Protein AF-A0A8J9X7E1-F1 (afdb_monomer_lite)

InterPro domains:
  IPR011989 Armadillo-like helical [G3DSA:1.25.10.10] (205-325)

Radius of gyration: 33.78 Å; chains: 1; bounding box: 96×110×97 Å

Foldseek 3Di:
DDDDDDDDPDDPPVPPPPDDDDDDDDPPPPDPPPDPPPPVPVPPQVLVVLLVVLLVQLVVLLVVLLPDPLQDPDPVDDSLVVNLVSCVSLLCLQWAVLLVSLQVRFPPDDPLASVVSSVVSNCSSPVVPLLVSLLCQLQPPPHLSSVLSSLVSLVSSLVSCDDWQTLLDPPCQDQDGHSRHNHDDPDDDDRDDPVSNVVSVVSSLVVLLSSLLSSLSSLLSLLDPPRLPDDPVSQQSSLSSLLSSLSSQLSLVVSLVVCVVVDDPVRNCSSPVSSVSSLVSLVCCQPPDDGDPSSNVSSVVSVVSVCVNPDDDPPPDPVVVVPDD

Organism: Phaeodactylum tricornutum (NCBI:txid2850)

pLDDT: mean 77.64, std 18.89, range [32.34, 98.12]

Structure (mmCIF, N/CA/C/O backbone):
data_AF-A0A8J9X7E1-F1
#
_entry.id   AF-A0A8J9X7E1-F1
#
loop_
_atom_site.group_PDB
_atom_site.id
_atom_site.type_symbol
_atom_site.label_atom_id
_atom_site.label_alt_id
_atom_site.label_comp_id
_atom_site.label_asym_id
_atom_site.label_entity_id
_atom_site.label_seq_id
_atom_site.pdbx_PDB_ins_code
_atom_site.Cartn_x
_atom_site.Cartn_y
_atom_site.Cartn_z
_atom_site.occupancy
_atom_site.B_iso_or_equiv
_atom_site.auth_seq_id
_atom_site.auth_comp_id
_atom_site.auth_asym_id
_atom_site.auth_atom_id
_atom_site.pdbx_PDB_model_num
ATOM 1 N N . MET A 1 1 ? 75.203 -65.023 -70.772 1.00 35.41 1 MET A N 1
ATOM 2 C CA . MET A 1 1 ? 75.410 -63.569 -70.594 1.00 35.41 1 MET A CA 1
ATOM 3 C C . MET A 1 1 ? 74.329 -63.130 -69.625 1.00 35.41 1 MET A C 1
ATOM 5 O O . MET A 1 1 ? 73.175 -63.378 -69.919 1.00 35.41 1 MET A O 1
ATOM 9 N N . SER A 1 2 ? 74.614 -62.865 -68.355 1.00 32.34 2 SER A N 1
ATOM 10 C CA . SER A 1 2 ? 75.413 -61.779 -67.762 1.00 32.34 2 SER A CA 1
ATOM 11 C C . SER A 1 2 ? 74.449 -60.913 -66.950 1.00 32.34 2 SER A C 1
ATOM 13 O O . SER A 1 2 ? 73.383 -60.548 -67.431 1.00 32.34 2 SER A O 1
ATOM 15 N N . PHE A 1 3 ? 74.857 -60.654 -65.714 1.00 36.47 3 PHE A N 1
ATOM 16 C CA . PHE A 1 3 ? 74.306 -59.716 -64.745 1.00 36.47 3 PHE A CA 1
ATOM 17 C C . PHE A 1 3 ? 73.820 -58.390 -65.355 1.00 36.47 3 PHE A C 1
ATOM 19 O O . PHE A 1 3 ? 74.436 -57.893 -66.294 1.00 36.47 3 PHE A O 1
ATOM 26 N N . SER A 1 4 ? 72.816 -57.767 -64.730 1.00 36.91 4 SER A N 1
ATOM 27 C CA . SER A 1 4 ? 73.091 -56.551 -63.954 1.00 36.91 4 SER A CA 1
ATOM 28 C C . SER A 1 4 ? 71.959 -56.169 -63.006 1.00 36.91 4 SER A C 1
ATOM 30 O O . SER A 1 4 ? 70.773 -56.273 -63.298 1.00 36.91 4 SER A O 1
ATOM 32 N N . ARG A 1 5 ? 72.424 -55.762 -61.832 1.00 37.19 5 ARG A N 1
ATOM 33 C CA . ARG A 1 5 ? 71.759 -55.296 -60.624 1.00 37.19 5 ARG A CA 1
ATOM 34 C C . ARG A 1 5 ? 72.014 -53.790 -60.585 1.00 37.19 5 ARG A C 1
ATOM 36 O O . ARG A 1 5 ? 73.163 -53.408 -60.792 1.00 37.19 5 ARG A O 1
ATOM 43 N N . GLY A 1 6 ? 71.012 -52.974 -60.273 1.00 33.97 6 GLY A N 1
ATOM 44 C CA . GLY A 1 6 ? 71.251 -51.582 -59.884 1.00 33.97 6 GLY A CA 1
ATOM 45 C C . GLY A 1 6 ? 70.119 -50.617 -60.212 1.00 33.97 6 GLY A C 1
ATOM 46 O O . GLY A 1 6 ? 69.892 -50.332 -61.377 1.00 33.97 6 GLY A O 1
ATOM 47 N N . GLU A 1 7 ? 69.518 -50.089 -59.142 1.00 41.06 7 GLU A N 1
ATOM 48 C CA . GLU A 1 7 ? 68.973 -48.725 -59.031 1.00 41.06 7 GLU A CA 1
ATOM 49 C C . GLU A 1 7 ? 67.584 -48.431 -59.623 1.00 41.06 7 GLU A C 1
ATOM 51 O O . GLU A 1 7 ? 67.435 -48.093 -60.789 1.00 41.06 7 GLU A O 1
ATOM 56 N N . ALA A 1 8 ? 66.567 -48.498 -58.754 1.00 40.41 8 ALA A N 1
ATOM 57 C CA . ALA A 1 8 ? 65.714 -47.353 -58.389 1.00 40.41 8 ALA A CA 1
ATOM 58 C C . ALA A 1 8 ? 64.673 -47.813 -57.345 1.00 40.41 8 ALA A C 1
ATOM 60 O O . ALA A 1 8 ? 63.536 -48.154 -57.659 1.00 40.41 8 ALA A O 1
ATOM 61 N N . LEU A 1 9 ? 65.104 -47.891 -56.083 1.00 49.81 9 LEU A N 1
ATOM 62 C CA . LEU A 1 9 ? 64.225 -48.004 -54.918 1.00 49.81 9 LEU A CA 1
ATOM 63 C C . LEU A 1 9 ? 63.719 -46.599 -54.572 1.00 49.81 9 LEU A C 1
ATOM 65 O O . LEU A 1 9 ? 64.316 -45.965 -53.713 1.00 49.81 9 LEU A O 1
ATOM 69 N N . ASP A 1 10 ? 62.680 -46.107 -55.250 1.00 47.97 10 ASP A N 1
ATOM 70 C CA . ASP A 1 10 ? 61.956 -44.916 -54.761 1.00 47.97 10 ASP A CA 1
ATOM 71 C C . ASP A 1 10 ? 60.492 -44.775 -55.230 1.00 47.97 10 ASP A C 1
ATOM 73 O O . ASP A 1 10 ? 59.851 -43.776 -54.935 1.00 47.97 10 ASP A O 1
ATOM 77 N N . ASP A 1 11 ? 59.906 -45.793 -55.874 1.00 49.47 11 ASP A N 1
ATOM 78 C CA . ASP A 1 11 ? 58.537 -45.706 -56.431 1.00 49.47 11 ASP A CA 1
ATOM 79 C C . ASP A 1 11 ? 57.549 -46.746 -55.859 1.00 49.47 11 ASP A C 1
ATOM 81 O O . ASP A 1 11 ? 56.540 -47.094 -56.467 1.00 49.47 11 ASP A O 1
ATOM 85 N N . SER A 1 12 ? 57.805 -47.295 -54.666 1.00 46.62 12 SER A N 1
ATOM 86 C CA . SER A 1 12 ? 56.924 -48.318 -54.054 1.00 46.62 12 SER A CA 1
ATOM 87 C C . SER A 1 12 ? 56.625 -48.101 -52.571 1.00 46.62 12 SER A C 1
ATOM 89 O O . SER A 1 12 ? 56.445 -49.055 -51.820 1.00 46.62 12 SER A O 1
ATOM 91 N N . LEU A 1 13 ? 56.515 -46.837 -52.155 1.00 44.62 13 LEU A N 1
ATOM 92 C CA . LEU A 1 13 ? 55.960 -46.454 -50.847 1.00 44.62 13 LEU A CA 1
ATOM 93 C C . LEU A 1 13 ? 54.685 -45.597 -50.953 1.00 44.62 13 LEU A C 1
ATOM 95 O O . LEU A 1 13 ? 54.077 -45.279 -49.939 1.00 44.62 13 LEU A O 1
ATOM 99 N N . ALA A 1 14 ? 54.228 -45.292 -52.174 1.00 50.75 14 ALA A N 1
ATOM 100 C CA . ALA A 1 14 ? 52.998 -44.535 -52.432 1.00 50.75 14 ALA A CA 1
ATOM 101 C C . ALA A 1 14 ? 51.783 -45.406 -52.830 1.00 50.75 14 ALA A C 1
ATOM 103 O O . ALA A 1 14 ? 50.703 -44.872 -53.057 1.00 50.75 14 ALA A O 1
ATOM 104 N N . ALA A 1 15 ? 51.924 -46.737 -52.905 1.00 51.00 15 ALA A N 1
ATOM 105 C CA . ALA A 1 15 ? 50.882 -47.636 -53.431 1.00 51.00 15 ALA A CA 1
ATOM 106 C C . ALA A 1 15 ? 50.360 -48.694 -52.432 1.00 51.00 15 ALA A C 1
ATOM 108 O O . ALA A 1 15 ? 49.673 -49.626 -52.836 1.00 51.00 15 ALA A O 1
ATOM 109 N N . LEU A 1 16 ? 50.654 -48.559 -51.132 1.00 44.69 16 LEU A N 1
ATOM 110 C CA . LEU A 1 16 ? 50.185 -49.474 -50.069 1.00 44.69 16 LEU A CA 1
ATOM 111 C C . LEU A 1 16 ? 49.273 -48.795 -49.028 1.00 44.69 16 LEU A C 1
ATOM 113 O O . LEU A 1 16 ? 49.126 -49.286 -47.916 1.00 44.69 16 LEU A O 1
ATOM 117 N N . GLN A 1 17 ? 48.642 -47.670 -49.380 1.00 50.25 17 GLN A N 1
ATOM 118 C CA . GLN A 1 17 ? 47.737 -46.920 -48.493 1.00 50.25 17 GLN A CA 1
ATOM 119 C C . GLN A 1 17 ? 46.281 -46.847 -48.989 1.00 50.25 17 GLN A C 1
ATOM 121 O O . GLN A 1 17 ? 45.542 -45.959 -48.577 1.00 50.25 17 GLN A O 1
ATOM 126 N N . GLN A 1 18 ? 45.845 -47.750 -49.878 1.00 53.75 18 GLN A N 1
ATOM 127 C CA . GLN A 1 18 ? 44.496 -47.660 -50.467 1.00 53.75 18 GLN A CA 1
ATOM 128 C C . GLN A 1 18 ? 43.670 -48.950 -50.544 1.00 53.75 18 GLN A C 1
ATOM 130 O O . GLN A 1 18 ? 42.619 -48.934 -51.178 1.00 53.75 18 GLN A O 1
ATOM 135 N N . GLN A 1 19 ? 44.054 -50.046 -49.892 1.00 47.81 19 GLN A N 1
ATOM 136 C CA . GLN A 1 19 ? 43.207 -51.247 -49.862 1.00 47.81 19 GLN A CA 1
ATOM 137 C C . GLN A 1 19 ? 43.328 -51.994 -48.539 1.00 47.81 19 GLN A C 1
ATOM 139 O O . GLN A 1 19 ? 44.029 -52.991 -48.451 1.00 47.81 19 GLN A O 1
ATOM 144 N N . ASP A 1 20 ? 42.648 -51.481 -47.524 1.00 45.06 20 ASP A N 1
ATOM 145 C CA . ASP A 1 20 ? 42.068 -52.267 -46.434 1.00 45.06 20 ASP A CA 1
ATOM 146 C C . ASP A 1 20 ? 41.234 -51.289 -45.619 1.00 45.06 20 ASP A C 1
ATOM 148 O O . ASP A 1 20 ? 41.825 -50.451 -44.964 1.00 45.06 20 ASP A O 1
ATOM 152 N N . GLU A 1 21 ? 39.908 -51.323 -45.768 1.00 44.66 21 GLU A N 1
ATOM 153 C CA . GLU A 1 21 ? 38.889 -50.992 -44.750 1.00 44.66 21 GLU A CA 1
ATOM 154 C C . GLU A 1 21 ? 37.514 -51.225 -45.397 1.00 44.66 21 GLU A C 1
ATOM 156 O O . GLU A 1 21 ? 36.776 -50.312 -45.758 1.00 44.66 21 GLU A O 1
ATOM 161 N N . ASN A 1 22 ? 37.196 -52.494 -45.645 1.00 48.88 22 ASN A N 1
ATOM 162 C CA . ASN A 1 22 ? 35.826 -52.920 -45.887 1.00 48.88 22 ASN A CA 1
ATOM 163 C C . ASN A 1 22 ? 35.724 -54.368 -45.406 1.00 48.88 22 ASN A C 1
ATOM 165 O O . ASN A 1 22 ? 36.212 -55.252 -46.108 1.00 48.88 22 ASN A O 1
ATOM 169 N N . LEU A 1 23 ? 35.186 -54.566 -44.191 1.00 45.00 23 LEU A N 1
ATOM 170 C CA . LEU A 1 23 ? 34.421 -55.727 -43.687 1.00 45.00 23 LEU A CA 1
ATOM 171 C C . LEU A 1 23 ? 34.483 -55.820 -42.143 1.00 45.00 23 LEU A C 1
ATOM 173 O O . LEU A 1 23 ? 35.485 -56.277 -41.605 1.00 45.00 23 LEU A O 1
ATOM 177 N N . SER A 1 24 ? 33.381 -55.446 -41.478 1.00 43.28 24 SER A N 1
ATOM 178 C CA . SER A 1 24 ? 32.707 -56.105 -40.325 1.00 43.28 24 SER A CA 1
ATOM 179 C C . SER A 1 24 ? 32.020 -55.024 -39.477 1.00 43.28 24 SER A C 1
ATOM 181 O O . SER A 1 24 ? 32.697 -54.220 -38.849 1.00 43.28 24 SER A O 1
ATOM 183 N N . ASP A 1 25 ? 30.714 -54.806 -39.610 1.00 49.88 25 ASP A N 1
ATOM 184 C CA . ASP A 1 25 ? 29.674 -55.511 -38.835 1.00 49.88 25 ASP A CA 1
ATOM 185 C C . ASP A 1 25 ? 29.959 -55.480 -37.320 1.00 49.88 25 ASP A C 1
ATOM 187 O O . ASP A 1 25 ? 30.265 -56.501 -36.708 1.00 49.88 25 ASP A O 1
ATOM 191 N N . ASP A 1 26 ? 29.925 -54.277 -36.736 1.00 51.72 26 ASP A N 1
ATOM 192 C CA . ASP A 1 26 ? 29.742 -54.093 -35.294 1.00 51.72 26 ASP A CA 1
ATOM 193 C C . ASP A 1 26 ? 28.559 -53.147 -35.064 1.00 51.72 26 ASP A C 1
ATOM 195 O O . ASP A 1 26 ? 28.602 -51.943 -35.328 1.00 51.72 26 ASP A O 1
ATOM 199 N N . ASP A 1 27 ? 27.482 -53.770 -34.609 1.00 54.31 27 ASP A N 1
ATOM 200 C CA . ASP A 1 27 ? 26.149 -53.266 -34.315 1.00 54.31 27 ASP A CA 1
ATOM 201 C C . ASP A 1 27 ? 26.160 -52.441 -33.009 1.00 54.31 27 ASP A C 1
ATOM 203 O O . ASP A 1 27 ? 25.402 -52.685 -32.070 1.00 54.31 27 ASP A O 1
ATOM 207 N N . ASN A 1 28 ? 27.044 -51.445 -32.918 1.00 52.06 28 ASN A N 1
ATOM 208 C CA . ASN A 1 28 ? 26.959 -50.409 -31.893 1.00 52.06 28 ASN A CA 1
ATOM 209 C C . ASN A 1 28 ? 26.236 -49.200 -32.478 1.00 52.06 28 ASN A C 1
ATOM 211 O O . ASN A 1 28 ? 26.842 -48.210 -32.884 1.00 52.06 28 ASN A O 1
ATOM 215 N N . ALA A 1 29 ? 24.905 -49.298 -32.492 1.00 50.47 29 ALA A N 1
ATOM 216 C CA . ALA A 1 29 ? 23.998 -48.175 -32.668 1.00 50.47 29 ALA A CA 1
ATOM 217 C C . ALA A 1 29 ? 24.206 -47.146 -31.540 1.00 50.47 29 ALA A C 1
ATOM 219 O O . ALA A 1 29 ? 23.459 -47.092 -30.562 1.00 50.47 29 ALA A O 1
ATOM 220 N N . GLN A 1 30 ? 25.239 -46.317 -31.667 1.00 44.84 30 GLN A N 1
ATOM 221 C CA . GLN A 1 30 ? 25.263 -45.006 -31.042 1.00 44.84 30 GLN A CA 1
ATOM 222 C C . GLN A 1 30 ? 24.392 -44.113 -31.931 1.00 44.84 30 GLN A C 1
ATOM 224 O O . GLN A 1 30 ? 24.666 -44.033 -33.126 1.00 44.84 30 GLN A O 1
ATOM 229 N N . PRO A 1 31 ? 23.314 -43.494 -31.423 1.00 43.84 31 PRO A N 1
ATOM 230 C CA . PRO A 1 31 ? 22.513 -42.636 -32.272 1.00 43.84 31 PRO A CA 1
ATOM 231 C C . PRO A 1 31 ? 23.376 -41.441 -32.675 1.00 43.84 31 PRO A C 1
ATOM 233 O O . PRO A 1 31 ? 23.871 -40.710 -31.812 1.00 43.84 31 PRO A O 1
ATOM 236 N N . ASP A 1 32 ? 23.551 -41.274 -33.983 1.00 39.38 32 ASP A N 1
ATOM 237 C CA . ASP A 1 32 ? 24.044 -40.052 -34.602 1.00 39.38 32 ASP A CA 1
ATOM 238 C C . ASP A 1 32 ? 23.138 -38.897 -34.155 1.00 39.38 32 ASP A C 1
ATOM 240 O O . ASP A 1 32 ? 22.038 -38.697 -34.671 1.00 39.38 32 ASP A O 1
ATOM 244 N N . LEU A 1 33 ? 23.583 -38.140 -33.152 1.00 47.97 33 LEU A N 1
ATOM 245 C CA . LEU A 1 33 ? 22.975 -36.872 -32.749 1.00 47.97 33 LEU A CA 1
ATOM 246 C C . LEU A 1 33 ? 23.497 -35.741 -33.645 1.00 47.97 33 LEU A C 1
ATOM 248 O O . LEU A 1 33 ? 23.943 -34.715 -33.149 1.00 47.97 33 LEU A O 1
ATOM 252 N N . ASP A 1 34 ? 23.424 -35.935 -34.960 1.00 49.50 34 ASP A N 1
ATOM 253 C CA . ASP A 1 34 ? 23.520 -34.865 -35.956 1.00 49.50 34 ASP A CA 1
ATOM 254 C C . ASP A 1 34 ? 22.168 -34.750 -36.673 1.00 49.50 34 ASP A C 1
ATOM 256 O O . ASP A 1 34 ? 22.008 -34.955 -37.874 1.00 49.50 34 ASP A O 1
ATOM 260 N N . GLY A 1 35 ? 21.158 -34.431 -35.871 1.00 39.75 35 GLY A N 1
ATOM 261 C CA . GLY A 1 35 ? 19.974 -33.707 -36.295 1.00 39.75 35 GLY A CA 1
ATOM 262 C C . GLY A 1 35 ? 19.916 -32.440 -35.455 1.00 39.75 35 GLY A C 1
ATOM 263 O O . GLY A 1 35 ? 20.230 -32.477 -34.268 1.00 39.75 35 GLY A O 1
ATOM 264 N N . GLU A 1 36 ? 19.543 -31.325 -36.068 1.00 44.53 36 GLU A N 1
ATOM 265 C CA . GLU A 1 36 ? 19.393 -29.981 -35.494 1.00 44.53 36 GLU A CA 1
ATOM 266 C C . GLU A 1 36 ? 18.270 -29.886 -34.433 1.00 44.53 36 GLU A C 1
ATOM 268 O O . GLU A 1 36 ? 17.483 -28.949 -34.400 1.00 44.53 36 GLU A O 1
ATOM 273 N N . GLU A 1 37 ? 18.210 -30.860 -33.537 1.00 45.34 37 GLU A N 1
ATOM 274 C CA . GLU A 1 37 ? 17.528 -30.853 -32.255 1.00 45.34 37 GLU A CA 1
ATOM 275 C C . GLU A 1 37 ? 18.601 -31.114 -31.193 1.00 45.34 37 GLU A C 1
ATOM 277 O O . GLU A 1 37 ? 18.524 -32.043 -30.388 1.00 45.34 37 GLU A O 1
ATOM 282 N N . ALA A 1 38 ? 19.636 -30.262 -31.160 1.00 45.19 38 ALA A N 1
ATOM 283 C CA . ALA A 1 38 ? 20.230 -29.940 -29.872 1.00 45.19 38 ALA A CA 1
ATOM 284 C C . ALA A 1 38 ? 19.040 -29.546 -29.014 1.00 45.19 38 ALA A C 1
ATOM 286 O O . ALA A 1 38 ? 18.431 -28.517 -29.299 1.00 45.19 38 ALA A O 1
ATOM 287 N N . ILE A 1 39 ? 18.653 -30.438 -28.098 1.00 48.56 39 ILE A N 1
ATOM 288 C CA . ILE A 1 39 ? 17.537 -30.291 -27.178 1.00 48.56 39 ILE A CA 1
ATOM 289 C C . ILE A 1 39 ? 17.581 -28.833 -26.750 1.00 48.56 39 ILE A C 1
ATOM 291 O O . ILE A 1 39 ? 18.457 -28.434 -25.977 1.00 48.56 39 ILE A O 1
ATOM 295 N N . ALA A 1 40 ? 16.695 -28.018 -27.327 1.00 46.94 40 ALA A N 1
ATOM 296 C CA . ALA A 1 40 ? 16.364 -26.728 -26.786 1.00 46.94 40 ALA A CA 1
ATOM 297 C C . ALA A 1 40 ? 15.640 -27.119 -25.510 1.00 46.94 40 ALA A C 1
ATOM 299 O O . ALA A 1 40 ? 14.422 -27.221 -25.470 1.00 46.94 40 ALA A O 1
ATOM 300 N N . VAL A 1 41 ? 16.426 -27.503 -24.499 1.00 52.16 41 VAL A N 1
ATOM 301 C CA . VAL A 1 41 ? 15.984 -27.527 -23.125 1.00 52.16 41 VAL A CA 1
ATOM 302 C C . VAL A 1 41 ? 15.374 -26.154 -23.006 1.00 52.16 41 VAL A C 1
ATOM 304 O O . VAL A 1 41 ? 16.091 -25.180 -23.251 1.00 52.16 41 VAL A O 1
ATOM 307 N N . ASP A 1 42 ? 14.063 -26.109 -22.786 1.00 56.53 42 ASP A N 1
ATOM 308 C CA . ASP A 1 42 ? 13.317 -24.925 -22.402 1.00 56.53 42 ASP A CA 1
ATOM 309 C C . ASP A 1 42 ? 14.116 -24.237 -21.289 1.00 56.53 42 ASP A C 1
ATOM 311 O O . ASP A 1 42 ? 13.941 -24.515 -20.105 1.00 56.53 42 ASP A O 1
ATOM 315 N N . GLN A 1 43 ? 15.103 -23.416 -21.651 1.00 62.75 43 GLN A N 1
ATOM 316 C CA . GLN A 1 43 ? 15.868 -22.640 -20.700 1.00 62.75 43 GLN A CA 1
ATOM 317 C C . GLN A 1 43 ? 14.926 -21.509 -20.359 1.00 62.75 43 GLN A C 1
ATOM 319 O O . GLN A 1 43 ? 14.918 -20.471 -21.025 1.00 62.75 43 GLN A O 1
ATOM 324 N N . GLU A 1 44 ? 14.078 -21.784 -19.367 1.00 70.62 44 GLU A N 1
ATOM 325 C CA . GLU A 1 44 ? 13.204 -20.812 -18.738 1.00 70.62 44 GLU A CA 1
ATOM 326 C C . GLU A 1 44 ? 13.997 -19.523 -18.539 1.00 70.62 44 GLU A C 1
ATOM 328 O O . GLU A 1 44 ? 15.146 -19.533 -18.080 1.00 70.62 44 GLU A O 1
ATOM 333 N N . ASP A 1 45 ? 13.414 -18.410 -18.982 1.00 85.31 45 ASP A N 1
ATOM 334 C CA . ASP A 1 45 ? 14.084 -17.122 -18.925 1.00 85.31 45 ASP A CA 1
ATOM 335 C C . ASP A 1 45 ? 14.531 -16.853 -17.471 1.00 85.31 45 ASP A C 1
ATOM 337 O O . ASP A 1 45 ? 13.687 -16.810 -16.579 1.00 85.31 45 ASP A O 1
ATOM 341 N N . PRO A 1 46 ? 15.834 -16.677 -17.177 1.00 87.88 46 PRO A N 1
ATOM 342 C CA . PRO A 1 46 ? 16.337 -16.494 -15.818 1.00 87.88 46 PRO A CA 1
ATOM 343 C C . PRO A 1 46 ? 15.707 -15.314 -15.083 1.00 87.88 46 PRO A C 1
ATOM 345 O O . PRO A 1 46 ? 15.603 -15.344 -13.859 1.00 87.88 46 PRO A O 1
ATOM 348 N N . LEU A 1 47 ? 15.282 -14.276 -15.815 1.00 88.38 47 LEU A N 1
ATOM 349 C CA . LEU A 1 47 ? 14.508 -13.183 -15.235 1.00 88.38 47 LEU A CA 1
ATOM 350 C C . LEU A 1 47 ? 13.136 -13.675 -14.762 1.00 88.38 47 LEU A C 1
ATOM 352 O O . LEU A 1 47 ? 12.728 -13.338 -13.653 1.00 88.38 47 LEU A O 1
ATOM 356 N N . LEU A 1 48 ? 12.454 -14.485 -15.572 1.00 90.38 48 LEU A N 1
ATOM 357 C CA . LEU A 1 48 ? 11.162 -15.075 -15.240 1.00 90.38 48 LEU A CA 1
ATOM 358 C C . LEU A 1 48 ? 11.272 -15.999 -14.023 1.00 90.38 48 LEU A C 1
ATOM 360 O O . LEU A 1 48 ? 10.547 -15.800 -13.057 1.00 90.38 48 LEU A O 1
ATOM 364 N N . LEU A 1 49 ? 12.264 -16.893 -14.009 1.00 92.12 49 LEU A N 1
ATOM 365 C CA . LEU A 1 49 ? 12.583 -17.747 -12.860 1.00 92.12 49 LEU A CA 1
ATOM 366 C C . LEU A 1 49 ? 12.811 -16.943 -11.574 1.00 92.12 49 LEU A C 1
ATOM 368 O O . LEU A 1 49 ? 12.328 -17.297 -10.500 1.00 92.12 49 LEU A O 1
ATOM 372 N N . ALA A 1 50 ? 13.552 -15.838 -11.673 1.00 92.44 50 ALA A N 1
ATOM 373 C CA . ALA A 1 50 ? 13.807 -14.975 -10.530 1.00 92.44 50 ALA A CA 1
ATOM 374 C C . ALA A 1 50 ? 12.550 -14.217 -10.070 1.00 92.44 50 ALA A C 1
ATOM 376 O O . ALA A 1 50 ? 12.407 -13.959 -8.874 1.00 92.44 50 ALA A O 1
ATOM 377 N N . ILE A 1 51 ? 11.649 -13.853 -10.988 1.00 93.88 51 ILE A N 1
ATOM 378 C CA . ILE A 1 51 ? 10.344 -13.276 -10.643 1.00 93.88 51 ILE A CA 1
ATOM 379 C C . ILE A 1 51 ? 9.483 -14.319 -9.933 1.00 93.88 51 ILE A C 1
ATOM 381 O O . ILE A 1 51 ? 8.930 -14.005 -8.883 1.00 93.88 51 ILE A O 1
ATOM 385 N N . ASP A 1 52 ? 9.422 -15.546 -10.441 1.00 95.31 52 ASP A N 1
ATOM 386 C CA . ASP A 1 52 ? 8.616 -16.616 -9.853 1.00 95.31 52 ASP A CA 1
ATOM 387 C C . ASP A 1 52 ? 9.109 -16.970 -8.434 1.00 95.31 52 ASP A C 1
ATOM 389 O O . ASP A 1 52 ? 8.306 -17.170 -7.523 1.00 95.31 52 ASP A O 1
ATOM 393 N N . ASP A 1 53 ? 10.423 -16.932 -8.186 1.00 95.44 53 ASP A N 1
ATOM 394 C CA . ASP A 1 53 ? 10.986 -17.063 -6.833 1.00 95.44 53 ASP A CA 1
ATOM 395 C C . ASP A 1 53 ? 10.618 -15.881 -5.910 1.00 95.44 53 ASP A C 1
ATOM 397 O O . ASP A 1 53 ? 10.327 -16.070 -4.724 1.00 95.44 53 ASP A O 1
ATOM 401 N N . LEU A 1 54 ? 10.601 -14.642 -6.424 1.00 95.75 54 LEU A N 1
ATOM 402 C CA . LEU A 1 54 ? 10.125 -13.485 -5.652 1.00 95.75 54 LEU A CA 1
ATOM 403 C C . LEU A 1 54 ? 8.641 -13.622 -5.302 1.00 95.75 54 LEU A C 1
ATOM 405 O O . LEU A 1 54 ? 8.261 -13.358 -4.160 1.00 95.75 54 LEU A O 1
ATOM 409 N N . GLU A 1 55 ? 7.817 -14.031 -6.264 1.00 97.06 55 GLU A N 1
ATOM 410 C CA . GLU A 1 55 ? 6.393 -14.281 -6.062 1.00 97.06 55 GLU A CA 1
ATOM 411 C C . GLU A 1 55 ? 6.177 -15.394 -5.040 1.00 97.06 55 GLU A C 1
ATOM 413 O O . GLU A 1 55 ? 5.426 -15.191 -4.091 1.00 97.06 55 GLU A O 1
ATOM 418 N N . GLY A 1 56 ? 6.896 -16.515 -5.146 1.00 97.25 56 GLY A N 1
ATOM 419 C CA . GLY A 1 56 ? 6.828 -17.616 -4.185 1.00 97.25 56 GLY A CA 1
ATOM 420 C C . GLY A 1 56 ? 7.153 -17.173 -2.756 1.00 97.25 56 GLY A C 1
ATOM 421 O O . GLY A 1 56 ? 6.418 -17.496 -1.820 1.00 97.25 56 GLY A O 1
ATOM 422 N N . ARG A 1 57 ? 8.196 -16.351 -2.576 1.00 96.81 57 ARG A N 1
ATOM 423 C CA . ARG A 1 57 ? 8.541 -15.763 -1.268 1.00 96.81 57 ARG A CA 1
ATOM 424 C C . ARG A 1 57 ? 7.456 -14.830 -0.735 1.00 96.81 57 ARG A C 1
ATOM 426 O O . ARG A 1 57 ? 7.155 -14.862 0.458 1.00 96.81 57 ARG A O 1
ATOM 433 N N . VAL A 1 58 ? 6.874 -14.000 -1.600 1.00 97.88 58 VAL A N 1
ATOM 434 C CA . VAL A 1 58 ? 5.777 -13.096 -1.231 1.00 97.88 58 VAL A CA 1
ATOM 435 C C . VAL A 1 58 ? 4.528 -13.886 -0.847 1.00 97.88 58 VAL A C 1
ATOM 437 O O . VAL A 1 58 ? 3.957 -13.624 0.209 1.00 97.88 58 VAL A O 1
ATOM 440 N N . VAL A 1 59 ? 4.124 -14.859 -1.664 1.00 98.06 59 VAL A N 1
ATOM 441 C CA . VAL A 1 59 ? 2.945 -15.704 -1.437 1.00 98.06 59 VAL A CA 1
ATOM 442 C C . VAL A 1 59 ? 3.097 -16.488 -0.139 1.00 98.06 59 VAL A C 1
ATOM 444 O O . VAL A 1 59 ? 2.206 -16.412 0.699 1.00 98.06 59 VAL A O 1
ATOM 447 N N . SER A 1 60 ? 4.245 -17.133 0.090 1.00 98.00 60 SER A N 1
ATOM 448 C CA . SER A 1 60 ? 4.510 -17.870 1.334 1.00 98.00 60 SER A CA 1
ATOM 449 C C . SER A 1 60 ? 4.348 -16.980 2.570 1.00 98.00 60 SER A C 1
ATOM 451 O O . SER A 1 60 ? 3.640 -17.340 3.507 1.00 98.00 60 SER A O 1
ATOM 453 N N . ALA A 1 61 ? 4.946 -15.784 2.562 1.00 97.56 61 ALA A N 1
ATOM 454 C CA . ALA A 1 61 ? 4.840 -14.852 3.683 1.00 97.56 61 ALA A CA 1
ATOM 455 C C . ALA A 1 61 ? 3.405 -14.324 3.875 1.00 97.56 61 ALA A C 1
ATOM 457 O O . ALA A 1 61 ? 2.928 -14.192 5.003 1.00 97.56 61 ALA A O 1
ATOM 458 N N . LEU A 1 62 ? 2.684 -14.033 2.788 1.00 97.38 62 LEU A N 1
ATOM 459 C CA . LEU A 1 62 ? 1.285 -13.601 2.856 1.00 97.38 62 LEU A CA 1
ATOM 460 C C . LEU A 1 62 ? 0.367 -14.716 3.368 1.00 97.38 62 LEU A C 1
ATOM 462 O O . LEU A 1 62 ? -0.548 -14.431 4.141 1.00 97.38 62 LEU A O 1
ATOM 466 N N . ASP A 1 63 ? 0.617 -15.968 2.993 1.00 97.44 63 ASP A N 1
ATOM 467 C CA . ASP A 1 63 ? -0.144 -17.123 3.467 1.00 97.44 63 ASP A CA 1
ATOM 468 C C . ASP A 1 63 ? 0.092 -17.380 4.960 1.00 97.44 63 ASP A C 1
ATOM 470 O O . ASP A 1 63 ? -0.869 -17.607 5.697 1.00 97.44 63 ASP A O 1
ATOM 474 N N . GLU A 1 64 ? 1.324 -17.225 5.453 1.00 96.50 64 GLU A N 1
ATOM 475 C CA . GLU A 1 64 ? 1.613 -17.259 6.894 1.00 96.50 64 GLU A CA 1
ATOM 476 C C . GLU A 1 64 ? 0.812 -16.194 7.660 1.00 96.50 64 GLU A C 1
ATOM 478 O O . GLU A 1 64 ? 0.179 -16.483 8.681 1.00 96.50 64 GLU A O 1
ATOM 483 N N . VAL A 1 65 ? 0.752 -14.964 7.138 1.00 95.94 65 VAL A N 1
ATOM 484 C CA . VAL A 1 65 ? -0.052 -13.889 7.740 1.00 95.94 65 VAL A CA 1
ATOM 485 C C . VAL A 1 65 ? -1.547 -14.209 7.672 1.00 95.94 65 VAL A C 1
ATOM 487 O O . VAL A 1 65 ? -2.274 -13.982 8.644 1.00 95.94 65 VAL A O 1
ATOM 490 N N . LYS A 1 66 ? -2.035 -14.765 6.558 1.00 93.81 66 LYS A N 1
ATOM 491 C CA . LYS A 1 66 ? -3.437 -15.186 6.407 1.00 93.81 66 LYS A CA 1
ATOM 492 C C . LYS A 1 66 ? -3.807 -16.312 7.370 1.00 93.81 66 LYS A C 1
ATOM 494 O O . LYS A 1 66 ? -4.921 -16.292 7.888 1.00 93.81 66 LYS A O 1
ATOM 499 N N . LEU A 1 67 ? -2.894 -17.224 7.688 1.00 94.69 67 LEU A N 1
ATOM 500 C CA . LEU A 1 67 ? -3.114 -18.298 8.661 1.00 94.69 67 LEU A CA 1
ATOM 501 C C . LEU A 1 67 ? -2.970 -17.838 10.121 1.00 94.69 67 LEU A C 1
ATOM 503 O O . LEU A 1 67 ? -3.495 -18.489 11.023 1.00 94.69 67 LEU A O 1
ATOM 507 N N . HIS A 1 68 ? -2.317 -16.701 10.370 1.00 94.25 68 HIS A N 1
ATOM 508 C CA . HIS A 1 68 ? -2.086 -16.193 11.721 1.00 94.25 68 HIS A CA 1
ATOM 509 C C . HIS A 1 68 ? -3.408 -15.967 12.499 1.00 94.25 68 HIS A C 1
ATOM 511 O O . HIS A 1 68 ? -4.347 -15.381 11.959 1.00 94.25 68 HIS A O 1
ATOM 517 N N . PRO A 1 69 ? -3.526 -16.345 13.785 1.00 90.19 69 PRO A N 1
ATOM 518 C CA . PRO A 1 69 ? -4.795 -16.253 14.521 1.00 90.19 69 PRO A CA 1
ATOM 519 C C . PRO A 1 69 ? -5.167 -14.824 14.953 1.00 90.19 69 PRO A C 1
ATOM 521 O O . PRO A 1 69 ? -6.279 -14.577 15.411 1.00 90.19 69 PRO A O 1
ATOM 524 N N . GLY A 1 70 ? -4.246 -13.865 14.827 1.00 86.44 70 GLY A N 1
ATOM 525 C CA . GLY A 1 70 ? -4.492 -12.465 15.198 1.00 86.44 70 GLY A CA 1
ATOM 526 C C . GLY A 1 70 ? -4.391 -12.171 16.689 1.00 86.44 70 GLY A C 1
ATOM 527 O O . GLY A 1 70 ? -4.780 -11.092 17.131 1.00 86.44 70 GLY A O 1
ATOM 528 N N . VAL A 1 71 ? -3.853 -13.116 17.450 1.00 86.25 71 VAL A N 1
ATOM 529 C CA . VAL A 1 71 ? -3.524 -12.982 18.866 1.00 86.25 71 VAL A CA 1
ATOM 530 C C . VAL A 1 71 ? -2.038 -13.254 19.040 1.00 86.25 71 VAL A C 1
ATOM 532 O O . VAL A 1 71 ? -1.455 -13.970 18.231 1.00 86.25 71 VAL A O 1
ATOM 535 N N . ARG A 1 72 ? -1.421 -12.668 20.069 1.00 82.56 72 ARG A N 1
ATOM 536 C CA . ARG A 1 72 ? 0.005 -12.883 20.350 1.00 82.56 72 ARG A CA 1
ATOM 537 C C . ARG A 1 72 ? 0.294 -14.369 20.583 1.00 82.56 72 ARG A C 1
ATOM 539 O O . ARG A 1 72 ? -0.433 -15.012 21.344 1.00 82.56 72 ARG A O 1
ATOM 546 N N . THR A 1 73 ? 1.354 -14.892 19.977 1.00 84.12 73 THR A N 1
ATOM 547 C CA . THR A 1 73 ? 1.806 -16.277 20.203 1.00 84.12 73 THR A CA 1
ATOM 548 C C . THR A 1 73 ? 2.710 -16.414 21.428 1.00 84.12 73 THR A C 1
ATOM 550 O O . THR A 1 73 ? 2.733 -17.467 22.062 1.00 84.12 73 THR A O 1
ATOM 553 N N . SER A 1 74 ? 3.397 -15.335 21.816 1.00 80.69 74 SER A N 1
ATOM 554 C CA . SER A 1 74 ? 4.247 -15.259 23.009 1.00 80.69 74 SER A CA 1
ATOM 555 C C . SER A 1 74 ? 3.834 -14.101 23.923 1.00 80.69 74 SER A C 1
ATOM 557 O O . SER A 1 74 ? 3.229 -13.118 23.496 1.00 80.69 74 SER A O 1
ATOM 559 N N . ALA A 1 75 ? 4.160 -14.204 25.213 1.00 77.69 75 ALA A N 1
ATOM 560 C CA . ALA A 1 75 ? 3.966 -13.109 26.163 1.00 77.69 75 ALA A CA 1
ATOM 561 C C . ALA A 1 75 ? 4.922 -11.925 25.915 1.00 77.69 75 ALA A C 1
ATOM 563 O O . ALA A 1 75 ? 4.621 -10.812 26.346 1.00 77.69 75 ALA A O 1
ATOM 564 N N . GLU A 1 76 ? 6.044 -12.170 25.231 1.00 78.38 76 GLU A N 1
ATOM 565 C CA . GLU A 1 76 ? 7.137 -11.211 25.017 1.00 78.38 76 GLU A CA 1
ATOM 566 C C . GLU A 1 76 ? 6.956 -10.340 23.767 1.00 78.38 76 GL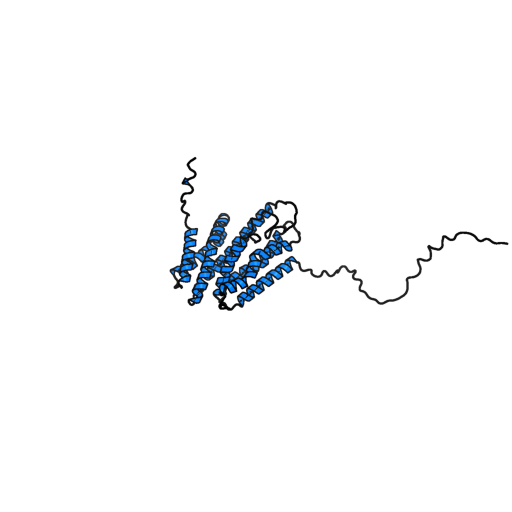U A C 1
ATOM 568 O O . GLU A 1 76 ? 7.515 -9.248 23.702 1.00 78.38 76 GLU A O 1
ATOM 573 N N . THR A 1 77 ? 6.164 -10.791 22.791 1.00 78.88 77 THR A N 1
ATOM 574 C CA . THR A 1 77 ? 5.965 -10.098 21.513 1.00 78.88 77 THR A CA 1
ATOM 575 C C . THR A 1 77 ? 4.545 -9.565 21.378 1.00 78.88 77 THR A C 1
ATOM 577 O O . THR A 1 77 ? 3.549 -10.218 21.702 1.00 78.88 77 THR A O 1
ATOM 580 N N . ASN A 1 78 ? 4.432 -8.335 20.883 1.00 86.69 78 ASN A N 1
ATOM 581 C CA . ASN A 1 78 ? 3.140 -7.782 20.505 1.00 86.69 78 ASN A CA 1
ATOM 582 C C . ASN A 1 78 ? 2.684 -8.401 19.172 1.00 86.69 78 ASN A C 1
ATOM 584 O O . ASN A 1 78 ? 3.474 -8.505 18.238 1.00 86.69 78 ASN A O 1
ATOM 588 N N . VAL A 1 79 ? 1.391 -8.714 19.037 1.00 89.25 79 VAL A N 1
ATOM 589 C CA . VAL A 1 79 ? 0.801 -9.248 17.794 1.00 89.25 79 VAL A CA 1
ATOM 590 C C . VAL A 1 79 ? 1.114 -8.386 16.564 1.00 89.25 79 VAL A C 1
ATOM 592 O O . VAL A 1 79 ? 1.312 -8.899 15.469 1.00 89.25 79 VAL A O 1
ATOM 595 N N . HIS A 1 80 ? 1.205 -7.064 16.735 1.00 87.81 80 HIS A N 1
ATOM 596 C CA . HIS A 1 80 ? 1.543 -6.139 15.647 1.00 87.81 80 HIS A CA 1
ATOM 597 C C . HIS A 1 80 ? 3.004 -6.259 15.192 1.00 87.81 80 HIS A C 1
ATOM 599 O O . HIS A 1 80 ? 3.292 -6.063 14.015 1.00 87.81 80 HIS A O 1
ATOM 605 N N . GLU A 1 81 ? 3.919 -6.570 16.112 1.00 89.50 81 GLU A N 1
ATOM 606 C CA . GLU A 1 81 ? 5.343 -6.789 15.817 1.00 89.50 81 GLU A CA 1
ATOM 607 C C . GLU A 1 81 ? 5.561 -8.159 15.174 1.00 89.50 81 GLU A C 1
ATOM 609 O O . GLU A 1 81 ? 6.333 -8.278 14.225 1.00 89.50 81 GLU A O 1
ATOM 614 N N . GLU A 1 82 ? 4.820 -9.166 15.632 1.00 92.31 82 GLU A N 1
ATOM 615 C CA . GLU A 1 82 ? 4.793 -10.506 15.047 1.00 92.31 82 GLU A CA 1
ATOM 616 C C . GLU A 1 82 ? 4.293 -10.466 13.596 1.00 92.31 82 GLU A C 1
ATOM 618 O O . GLU A 1 82 ? 5.022 -10.834 12.678 1.00 92.31 82 GLU A O 1
ATOM 623 N N . LEU A 1 83 ? 3.106 -9.896 13.357 1.00 94.31 83 LEU A N 1
ATOM 624 C CA . LEU A 1 83 ? 2.571 -9.705 12.004 1.00 94.31 83 LEU A CA 1
ATOM 625 C C . LEU A 1 83 ? 3.484 -8.821 11.138 1.00 94.31 83 LEU A C 1
ATOM 627 O O . LEU A 1 83 ? 3.620 -9.054 9.939 1.00 94.31 83 LEU A O 1
ATOM 631 N N . GLY A 1 84 ? 4.132 -7.815 11.734 1.00 93.56 84 GLY A N 1
ATOM 632 C CA . GLY A 1 84 ? 5.126 -6.989 11.049 1.00 93.56 84 GLY A CA 1
ATOM 633 C C . GLY A 1 84 ? 6.367 -7.777 10.623 1.00 93.56 84 GLY A C 1
ATOM 634 O O . GLY A 1 84 ? 6.897 -7.535 9.541 1.00 93.56 84 GLY A O 1
ATOM 635 N N . THR A 1 85 ? 6.801 -8.735 11.443 1.00 94.56 85 THR A N 1
ATOM 636 C CA . THR A 1 85 ? 7.913 -9.645 11.136 1.00 94.56 85 THR A CA 1
ATOM 637 C C . THR A 1 85 ? 7.542 -10.591 10.001 1.00 94.56 85 THR A C 1
ATOM 639 O O . THR A 1 85 ? 8.313 -10.727 9.057 1.00 94.56 85 THR A O 1
ATOM 642 N N . LEU A 1 86 ? 6.334 -11.160 10.030 1.00 96.31 86 LEU A N 1
ATOM 643 C CA . LEU A 1 86 ? 5.830 -12.018 8.953 1.00 96.31 86 LEU A CA 1
ATOM 644 C C . LEU A 1 86 ? 5.685 -11.267 7.619 1.00 96.31 86 LEU A C 1
ATOM 646 O O . LEU A 1 86 ? 5.972 -11.812 6.562 1.00 96.31 86 LEU A O 1
ATOM 650 N N . LEU A 1 87 ? 5.302 -9.986 7.651 1.00 97.50 87 LEU A N 1
ATOM 651 C CA . LEU A 1 87 ? 5.207 -9.141 6.453 1.00 97.50 87 LEU A CA 1
ATOM 652 C C . LEU A 1 87 ? 6.558 -8.581 5.979 1.00 97.50 87 LEU A C 1
ATOM 654 O O . LEU A 1 87 ? 6.629 -7.948 4.920 1.00 97.50 87 LEU A O 1
ATOM 658 N N . ARG A 1 88 ? 7.642 -8.774 6.739 1.00 96.81 88 ARG A N 1
ATOM 659 C CA . ARG A 1 88 ? 8.957 -8.211 6.414 1.00 96.81 88 ARG A CA 1
ATOM 660 C C . ARG A 1 88 ? 9.509 -8.697 5.064 1.00 96.81 88 ARG A C 1
ATOM 662 O O . ARG A 1 88 ? 9.957 -7.831 4.309 1.00 96.81 88 ARG A O 1
ATOM 669 N N . PRO A 1 89 ? 9.436 -9.993 4.700 1.00 97.19 89 PRO A N 1
ATOM 670 C CA . PRO A 1 89 ? 9.884 -10.464 3.390 1.00 97.19 89 PRO A CA 1
ATOM 671 C C . PRO A 1 89 ? 9.119 -9.792 2.244 1.00 97.19 89 PRO A C 1
ATOM 673 O O . PRO A 1 89 ? 9.723 -9.358 1.264 1.00 97.19 89 PRO A O 1
ATOM 676 N N . VAL A 1 90 ? 7.802 -9.613 2.406 1.00 98.12 90 VAL A N 1
ATOM 677 C CA . VAL A 1 90 ? 6.947 -8.921 1.428 1.00 98.12 90 VAL A CA 1
ATOM 678 C C . VAL A 1 90 ? 7.404 -7.474 1.237 1.00 98.12 90 VAL A C 1
ATOM 680 O O . VAL A 1 90 ? 7.519 -6.996 0.109 1.00 98.12 90 VAL A O 1
ATOM 683 N N . LEU A 1 91 ? 7.719 -6.778 2.335 1.00 97.31 91 LEU A N 1
ATOM 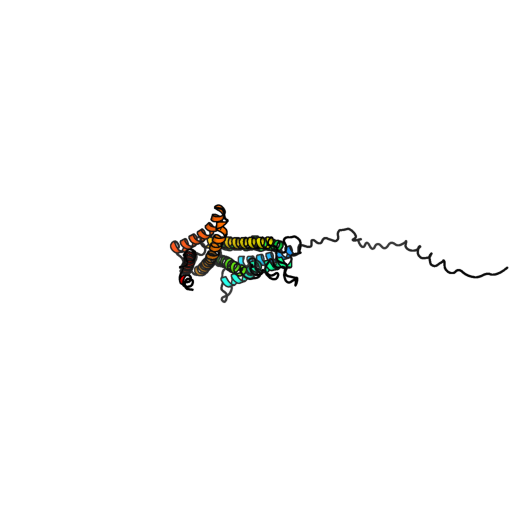684 C CA . LEU A 1 91 ? 8.194 -5.393 2.311 1.00 97.31 91 LEU A CA 1
ATOM 685 C C . LEU A 1 91 ? 9.542 -5.279 1.590 1.00 97.31 91 LEU A C 1
ATOM 687 O O . LEU A 1 91 ? 9.744 -4.363 0.796 1.00 97.31 91 LEU A O 1
ATOM 691 N N . GLU A 1 92 ? 10.464 -6.199 1.864 1.00 95.00 92 GLU A N 1
ATOM 692 C CA . GLU A 1 92 ? 11.796 -6.210 1.260 1.00 95.00 92 GLU A CA 1
ATOM 693 C C . GLU A 1 92 ? 11.739 -6.495 -0.240 1.00 95.00 92 GLU A C 1
ATOM 695 O O . GLU A 1 92 ? 12.388 -5.787 -1.015 1.00 95.00 92 GLU A O 1
ATOM 700 N N . VAL A 1 93 ? 10.906 -7.450 -0.666 1.00 95.06 93 VAL A N 1
ATOM 701 C CA . VAL A 1 93 ? 10.655 -7.716 -2.088 1.00 95.06 93 VAL A CA 1
ATOM 702 C C . VAL A 1 93 ? 10.055 -6.493 -2.773 1.00 95.06 93 VAL A C 1
ATOM 704 O O . VAL A 1 93 ? 10.612 -6.015 -3.765 1.00 95.06 93 VAL A O 1
ATOM 707 N N . ALA A 1 94 ? 8.989 -5.935 -2.196 1.00 95.00 94 ALA A N 1
ATOM 708 C CA . ALA A 1 94 ? 8.260 -4.808 -2.764 1.00 95.00 94 ALA A CA 1
ATOM 709 C C . ALA A 1 94 ? 9.039 -3.484 -2.747 1.00 95.00 94 ALA A C 1
ATOM 711 O O . ALA A 1 94 ? 8.645 -2.544 -3.441 1.00 95.00 94 ALA A O 1
ATOM 712 N N . ALA A 1 95 ? 10.119 -3.369 -1.969 1.00 92.94 95 ALA A N 1
ATOM 713 C CA . ALA A 1 95 ? 10.911 -2.146 -1.879 1.00 92.94 95 ALA A CA 1
ATOM 714 C C . ALA A 1 95 ? 12.302 -2.240 -2.518 1.00 92.94 95 ALA A C 1
ATOM 716 O O . ALA A 1 95 ? 12.712 -1.264 -3.142 1.00 92.94 95 ALA A O 1
ATOM 717 N N . HIS A 1 96 ? 13.021 -3.361 -2.368 1.00 90.44 96 HIS A N 1
ATOM 718 C CA . HIS A 1 96 ? 14.479 -3.416 -2.587 1.00 90.44 96 HIS A CA 1
ATOM 719 C C . HIS A 1 96 ? 14.964 -4.637 -3.374 1.00 90.44 96 HIS A C 1
ATOM 721 O O . HIS A 1 96 ? 15.840 -4.505 -4.239 1.00 90.44 96 HIS A O 1
ATOM 727 N N . THR A 1 97 ? 14.398 -5.821 -3.123 1.00 90.44 97 THR A N 1
ATOM 728 C CA . THR A 1 97 ? 14.833 -7.052 -3.804 1.00 90.44 97 THR A CA 1
ATOM 729 C C . THR A 1 97 ? 14.374 -7.067 -5.259 1.00 90.44 97 THR A C 1
ATOM 731 O O . THR A 1 97 ? 15.196 -7.344 -6.128 1.00 90.44 97 THR A O 1
ATOM 734 N N . GLY A 1 98 ? 13.126 -6.676 -5.553 1.00 86.69 98 GLY A N 1
ATOM 735 C CA . GLY A 1 98 ? 12.630 -6.542 -6.931 1.00 86.69 98 GLY A CA 1
ATOM 736 C C . GLY A 1 98 ? 13.511 -5.638 -7.812 1.00 86.69 98 GLY A C 1
ATOM 737 O O . GLY A 1 98 ? 14.013 -6.099 -8.839 1.00 86.69 98 GLY A O 1
ATOM 738 N N . PRO A 1 99 ? 13.828 -4.398 -7.383 1.00 86.56 99 PRO A N 1
ATOM 739 C CA . PRO A 1 99 ? 14.791 -3.529 -8.064 1.00 86.56 99 PRO A CA 1
ATOM 740 C C . PRO A 1 99 ? 16.163 -4.162 -8.313 1.00 86.56 99 PRO A C 1
ATOM 742 O O . PRO A 1 99 ? 16.839 -3.848 -9.290 1.00 86.56 99 PRO A O 1
ATOM 745 N N . SER A 1 100 ? 16.623 -5.018 -7.402 1.00 85.88 100 SER A N 1
ATOM 746 C CA . SER A 1 100 ? 17.922 -5.679 -7.523 1.00 85.88 100 SER A CA 1
ATOM 747 C C . SER A 1 100 ? 17.880 -6.844 -8.511 1.00 85.88 100 SER A C 1
ATOM 749 O O . SER A 1 100 ? 18.793 -6.961 -9.320 1.00 85.88 100 SER A O 1
ATOM 751 N N . ILE A 1 101 ? 16.804 -7.632 -8.519 1.00 87.38 101 ILE A N 1
ATOM 752 C CA . ILE A 1 101 ? 16.586 -8.729 -9.474 1.00 87.38 101 ILE A CA 1
ATOM 753 C C . ILE A 1 101 ? 16.463 -8.207 -10.907 1.00 87.38 101 ILE A C 1
ATOM 755 O O . ILE A 1 101 ? 17.146 -8.719 -11.793 1.00 87.38 101 ILE A O 1
ATOM 759 N N . ALA A 1 102 ? 15.699 -7.130 -11.114 1.00 84.69 102 ALA A N 1
ATOM 760 C CA . ALA A 1 102 ? 15.582 -6.476 -12.418 1.00 84.69 102 ALA A CA 1
ATOM 761 C C . ALA A 1 102 ? 16.949 -6.092 -13.011 1.00 84.69 102 ALA A C 1
ATOM 763 O O . ALA A 1 102 ? 17.174 -6.225 -14.211 1.00 84.69 102 ALA A O 1
ATOM 764 N N . ARG A 1 103 ? 17.883 -5.646 -12.161 1.00 80.38 103 ARG A N 1
ATOM 765 C CA . ARG A 1 103 ? 19.255 -5.326 -12.574 1.00 80.38 103 ARG A CA 1
ATOM 766 C C . ARG A 1 103 ? 20.076 -6.565 -12.895 1.00 80.38 103 ARG A C 1
ATOM 768 O O . ARG A 1 103 ? 20.732 -6.594 -13.928 1.00 80.38 103 ARG A O 1
ATOM 775 N N . THR A 1 104 ? 20.070 -7.549 -12.000 1.00 84.06 104 THR A N 1
ATOM 776 C CA . THR A 1 104 ? 20.923 -8.740 -12.101 1.00 84.06 104 THR A CA 1
ATOM 777 C C . THR A 1 104 ? 20.639 -9.544 -13.364 1.00 84.06 104 THR A C 1
ATOM 779 O O . THR A 1 104 ? 21.572 -10.032 -13.994 1.00 84.06 104 THR A O 1
ATOM 782 N N . TYR A 1 105 ? 19.366 -9.667 -13.740 1.00 81.88 105 TYR A N 1
ATOM 783 C CA . TYR A 1 105 ? 18.942 -10.526 -14.847 1.00 81.88 105 TYR A CA 1
ATOM 784 C C . TYR A 1 105 ? 18.637 -9.766 -16.140 1.00 81.88 105 TYR A C 1
ATOM 786 O O . TYR A 1 105 ? 18.214 -10.370 -17.124 1.00 81.88 105 TYR A O 1
ATOM 794 N N . TYR A 1 106 ? 18.893 -8.454 -16.188 1.00 78.81 106 TYR A N 1
ATOM 795 C CA . TYR A 1 106 ? 18.811 -7.713 -17.441 1.00 78.81 106 TYR A CA 1
ATOM 796 C C . TYR A 1 106 ? 19.896 -8.184 -18.423 1.00 78.81 106 TYR A C 1
ATOM 798 O O . TYR A 1 106 ? 21.092 -8.098 -18.151 1.00 78.81 106 TYR A O 1
ATOM 806 N N . ARG A 1 107 ? 19.469 -8.639 -19.607 1.00 69.81 107 ARG A N 1
ATOM 807 C CA . ARG A 1 107 ? 20.338 -9.269 -20.618 1.00 69.81 107 ARG A CA 1
ATOM 808 C C . ARG A 1 107 ? 20.912 -8.321 -21.677 1.00 69.81 107 ARG A C 1
ATOM 810 O O . ARG A 1 107 ? 21.554 -8.782 -22.614 1.00 69.81 107 ARG A O 1
ATOM 817 N N . GLY A 1 108 ? 20.708 -7.007 -21.572 1.00 62.62 108 GLY A N 1
ATOM 818 C CA . GLY A 1 108 ? 21.287 -6.067 -22.547 1.00 62.62 108 GLY A CA 1
ATOM 819 C C . GLY A 1 108 ? 20.517 -5.929 -23.866 1.00 62.62 108 GLY A C 1
ATOM 820 O O . GLY A 1 108 ? 21.001 -5.245 -24.765 1.00 62.62 108 GLY A O 1
ATOM 821 N N . VAL A 1 109 ? 19.350 -6.564 -24.005 1.00 56.09 109 VAL A N 1
ATOM 822 C CA . VAL A 1 109 ? 18.623 -6.645 -25.280 1.00 56.09 109 VAL A CA 1
ATOM 823 C C . VAL A 1 109 ? 17.614 -5.495 -25.398 1.00 56.09 109 VAL A C 1
ATOM 825 O O . VAL A 1 109 ? 16.663 -5.418 -24.627 1.00 56.09 109 VAL A O 1
ATOM 828 N N . GLY A 1 110 ? 17.808 -4.612 -26.384 1.00 59.16 110 GLY A N 1
ATOM 829 C CA . GLY A 1 110 ? 16.873 -3.532 -26.733 1.00 59.16 110 GLY A CA 1
ATOM 830 C C . GLY A 1 110 ? 17.324 -2.119 -26.340 1.00 59.16 110 GLY A C 1
ATOM 831 O O . GLY A 1 110 ? 18.228 -1.919 -25.531 1.00 59.16 110 GLY A O 1
ATOM 832 N N . SER A 1 111 ? 16.681 -1.106 -26.933 1.00 59.88 111 SER A N 1
ATOM 833 C CA . SER A 1 111 ? 16.954 0.320 -26.663 1.00 59.88 111 SER A CA 1
ATOM 834 C C . SER A 1 111 ? 16.539 0.779 -25.263 1.00 59.88 111 SER A C 1
ATOM 836 O O . SER A 1 111 ? 16.956 1.848 -24.818 1.00 59.88 111 SER A O 1
ATOM 838 N N . ASP A 1 112 ? 15.710 -0.017 -24.588 1.00 63.69 112 ASP A N 1
ATOM 839 C CA . ASP A 1 112 ? 15.025 0.356 -23.351 1.00 63.69 112 ASP A CA 1
ATOM 840 C C . ASP A 1 112 ? 15.840 0.050 -22.087 1.00 63.69 112 ASP A C 1
ATOM 842 O O . ASP A 1 112 ? 15.496 0.519 -21.001 1.00 63.69 112 ASP A O 1
ATOM 846 N N . GLY A 1 113 ? 16.970 -0.652 -22.206 1.00 72.38 113 GLY A N 1
ATOM 847 C CA . GLY A 1 113 ? 17.852 -0.886 -21.067 1.00 72.38 113 GLY A CA 1
ATOM 848 C C . GLY A 1 113 ? 17.210 -1.745 -19.967 1.00 72.38 113 GLY A C 1
ATOM 849 O O . GLY A 1 113 ? 16.198 -2.416 -20.164 1.00 72.38 113 GLY A O 1
ATOM 850 N N . VAL A 1 114 ? 17.772 -1.644 -18.758 1.00 79.19 114 VAL A N 1
ATOM 851 C CA . VAL A 1 114 ? 17.251 -2.261 -17.517 1.00 79.19 114 VAL A CA 1
ATOM 852 C C . VAL A 1 114 ? 15.806 -1.822 -17.205 1.00 79.19 114 VAL A C 1
ATOM 854 O O . VAL A 1 114 ? 15.118 -2.461 -16.414 1.00 79.19 114 VAL A O 1
ATOM 857 N N . ASP A 1 115 ? 15.313 -0.743 -17.826 1.00 79.19 115 ASP A N 1
ATOM 858 C CA . ASP A 1 115 ? 14.001 -0.170 -17.521 1.00 79.19 115 ASP A CA 1
ATOM 859 C C . ASP A 1 115 ? 12.847 -1.122 -17.891 1.00 79.19 115 ASP A C 1
ATOM 861 O O . ASP A 1 115 ? 11.833 -1.087 -17.199 1.00 79.19 115 ASP A O 1
ATOM 865 N N . SER A 1 116 ? 13.008 -1.993 -18.901 1.00 81.81 116 SER A N 1
ATOM 866 C CA . SER A 1 116 ? 12.000 -3.016 -19.244 1.00 81.81 116 SER A CA 1
ATOM 867 C C . SER A 1 116 ? 11.907 -4.099 -18.170 1.00 81.81 116 SER A C 1
ATOM 869 O O . SER A 1 116 ? 10.846 -4.290 -17.595 1.00 81.81 116 SER A O 1
ATOM 871 N N . ALA A 1 117 ? 13.035 -4.715 -17.799 1.00 86.38 117 ALA A N 1
ATOM 872 C CA . ALA A 1 117 ? 13.065 -5.728 -16.741 1.00 86.38 117 ALA A CA 1
ATOM 873 C C . ALA A 1 117 ? 12.567 -5.166 -15.395 1.00 86.38 117 ALA A C 1
ATOM 875 O O . ALA A 1 117 ? 11.894 -5.848 -14.627 1.00 86.38 117 ALA A O 1
ATOM 876 N N . ALA A 1 118 ? 12.867 -3.896 -15.103 1.00 88.31 118 ALA A N 1
ATOM 877 C CA . ALA A 1 118 ? 12.361 -3.215 -13.916 1.00 88.31 118 ALA A CA 1
ATOM 878 C C . ALA A 1 118 ? 10.850 -2.948 -13.969 1.00 88.31 118 ALA A C 1
ATOM 880 O O . ALA A 1 118 ? 10.219 -2.885 -12.914 1.00 88.31 118 ALA A O 1
ATOM 881 N N . ASP A 1 119 ? 10.283 -2.734 -15.156 1.00 89.19 119 ASP A N 1
ATOM 882 C CA . ASP A 1 119 ? 8.839 -2.618 -15.347 1.00 89.19 119 ASP A CA 1
ATOM 883 C C . ASP A 1 119 ? 8.166 -3.989 -15.135 1.00 89.19 119 ASP A C 1
ATOM 885 O O . ASP A 1 119 ? 7.257 -4.062 -14.311 1.00 89.19 119 ASP A O 1
ATOM 889 N N . ASP A 1 120 ? 8.690 -5.064 -15.733 1.00 89.69 120 ASP A N 1
ATOM 890 C CA . ASP A 1 120 ? 8.130 -6.424 -15.631 1.00 89.69 120 ASP A CA 1
ATOM 891 C C . ASP A 1 120 ? 8.127 -6.951 -14.185 1.00 89.69 120 ASP A C 1
ATOM 893 O O . ASP A 1 120 ? 7.113 -7.435 -13.678 1.00 89.69 120 ASP A O 1
ATOM 897 N N . VAL A 1 121 ? 9.253 -6.798 -13.472 1.00 93.56 121 VAL A N 1
ATOM 898 C CA . VAL A 1 121 ? 9.355 -7.205 -12.060 1.00 93.56 121 VAL A CA 1
ATOM 899 C C . VAL A 1 121 ? 8.395 -6.389 -11.193 1.00 93.56 121 VAL A C 1
ATOM 901 O O . VAL A 1 121 ? 7.775 -6.939 -10.283 1.00 93.56 121 VAL A O 1
ATOM 904 N N . TYR A 1 122 ? 8.269 -5.080 -11.440 1.00 95.12 122 TYR A N 1
ATOM 905 C CA . TYR A 1 122 ? 7.364 -4.223 -10.672 1.00 95.12 122 TYR A CA 1
ATOM 906 C C . TYR A 1 122 ? 5.900 -4.608 -10.889 1.00 95.12 122 TYR A C 1
ATOM 908 O O . TYR A 1 122 ? 5.153 -4.708 -9.917 1.00 95.12 122 TYR A O 1
ATOM 916 N N . GLU A 1 123 ? 5.499 -4.808 -12.143 1.00 95.50 123 GLU A N 1
ATOM 917 C CA . GLU A 1 123 ? 4.127 -5.152 -12.514 1.00 95.50 123 GLU A CA 1
ATOM 918 C C . GLU A 1 123 ? 3.698 -6.442 -11.814 1.00 95.50 123 GLU A C 1
ATOM 920 O O . GLU A 1 123 ? 2.800 -6.405 -10.972 1.00 95.50 123 GLU A O 1
ATOM 925 N N . ARG A 1 124 ? 4.460 -7.523 -12.001 1.00 95.56 124 ARG A N 1
ATOM 926 C CA . ARG A 1 124 ? 4.148 -8.829 -11.411 1.00 95.56 124 ARG A CA 1
ATOM 927 C C . ARG A 1 124 ? 4.198 -8.844 -9.882 1.00 95.56 124 ARG A C 1
ATOM 929 O O . ARG A 1 124 ? 3.256 -9.268 -9.218 1.00 95.56 124 ARG A O 1
ATOM 936 N N . THR A 1 125 ? 5.287 -8.349 -9.289 1.00 96.00 125 THR A N 1
ATOM 937 C CA . THR A 1 125 ? 5.489 -8.507 -7.836 1.00 96.00 125 THR A CA 1
ATOM 938 C C . THR A 1 125 ? 4.756 -7.454 -7.010 1.00 96.00 125 THR A C 1
ATOM 940 O O . THR A 1 125 ? 4.260 -7.757 -5.928 1.00 96.00 125 THR A O 1
ATOM 943 N N . VAL A 1 126 ? 4.672 -6.208 -7.481 1.00 97.00 126 VAL A N 1
ATOM 944 C CA . VAL A 1 126 ? 4.110 -5.099 -6.698 1.00 97.00 126 VAL A CA 1
ATOM 945 C C . VAL A 1 126 ? 2.685 -4.781 -7.128 1.00 97.00 126 VAL A C 1
ATOM 947 O O . VAL A 1 126 ? 1.802 -4.746 -6.268 1.00 97.00 126 VAL A O 1
ATOM 950 N N . SER A 1 127 ? 2.472 -4.518 -8.420 1.00 97.44 127 SER A N 1
ATOM 951 C CA . SER A 1 127 ? 1.190 -4.014 -8.933 1.00 97.44 127 SER A CA 1
ATOM 952 C C . SER A 1 127 ? 0.104 -5.090 -8.926 1.00 97.44 127 SER A C 1
ATOM 954 O O . SER A 1 127 ? -1.002 -4.820 -8.454 1.00 97.44 127 SER A O 1
ATOM 956 N N . ASP A 1 128 ? 0.448 -6.312 -9.341 1.00 97.81 128 ASP A N 1
ATOM 957 C CA . ASP A 1 128 ? -0.500 -7.421 -9.489 1.00 97.81 128 ASP A CA 1
ATOM 958 C C . ASP A 1 128 ? -0.629 -8.284 -8.227 1.00 97.81 128 ASP A C 1
ATOM 960 O O . ASP A 1 128 ? -1.698 -8.839 -7.965 1.00 97.81 128 ASP A O 1
ATOM 964 N N . LEU A 1 129 ? 0.426 -8.365 -7.407 1.00 97.69 129 LEU A N 1
ATOM 965 C CA . LEU A 1 129 ? 0.467 -9.247 -6.236 1.00 97.69 129 LEU A CA 1
ATOM 966 C C . LEU A 1 129 ? 0.389 -8.493 -4.899 1.00 97.69 129 LEU A C 1
ATOM 968 O O . LEU A 1 129 ? -0.608 -8.595 -4.181 1.00 97.69 129 LEU A O 1
ATOM 972 N N . VAL A 1 130 ? 1.423 -7.729 -4.527 1.00 98.06 130 VAL A N 1
ATOM 973 C CA . VAL A 1 130 ? 1.520 -7.162 -3.166 1.00 98.06 130 VAL A CA 1
ATOM 974 C C . VAL A 1 130 ? 0.434 -6.128 -2.870 1.00 98.06 130 VAL A C 1
ATOM 976 O O . VAL A 1 130 ? -0.220 -6.209 -1.827 1.00 98.06 130 VAL A O 1
ATOM 979 N N . LEU A 1 131 ? 0.239 -5.136 -3.746 1.00 98.00 131 LEU A N 1
ATOM 980 C CA . LEU A 1 131 ? -0.709 -4.048 -3.479 1.00 98.00 131 LEU A CA 1
ATOM 981 C C . LEU A 1 131 ? -2.171 -4.535 -3.437 1.00 98.00 131 LEU A C 1
ATOM 983 O O . LEU A 1 131 ? -2.873 -4.146 -2.495 1.00 98.00 131 LEU A O 1
ATOM 987 N N . PRO A 1 132 ? -2.648 -5.386 -4.372 1.00 97.88 132 PRO A N 1
ATOM 988 C CA . PRO A 1 132 ? -4.015 -5.898 -4.335 1.00 97.88 132 PRO A CA 1
ATOM 989 C C . PRO A 1 132 ? -4.284 -6.796 -3.128 1.00 97.88 132 PRO A C 1
ATOM 991 O O . PRO A 1 132 ? -5.296 -6.601 -2.456 1.00 97.88 132 PRO A O 1
ATOM 994 N N . VAL A 1 133 ? -3.373 -7.719 -2.791 1.00 97.44 133 VAL A N 1
ATOM 995 C CA . VAL A 1 133 ? -3.586 -8.644 -1.664 1.00 97.44 133 VAL A CA 1
ATOM 996 C C . VAL A 1 133 ? -3.606 -7.898 -0.330 1.00 97.44 133 VAL A C 1
ATOM 998 O O . VAL A 1 133 ? -4.476 -8.148 0.503 1.00 97.44 133 VAL A O 1
ATOM 1001 N N . LEU A 1 134 ? -2.711 -6.927 -0.118 1.00 96.88 134 LEU A N 1
ATOM 1002 C CA . LEU A 1 134 ? -2.734 -6.140 1.119 1.00 96.88 134 LEU A CA 1
ATOM 1003 C C . LEU A 1 134 ? -3.910 -5.174 1.203 1.00 96.88 134 LEU A C 1
ATOM 1005 O O . LEU A 1 134 ? -4.392 -4.893 2.303 1.00 96.88 134 LEU A O 1
ATOM 1009 N N . LEU A 1 135 ? -4.397 -4.675 0.065 1.00 95.75 135 LEU A N 1
ATOM 1010 C CA . LEU A 1 135 ? -5.659 -3.949 0.033 1.00 95.75 135 LEU A CA 1
ATOM 1011 C C . LEU A 1 135 ? -6.805 -4.857 0.481 1.00 95.75 135 LEU A C 1
ATOM 1013 O O . LEU A 1 135 ? -7.554 -4.474 1.375 1.00 95.75 135 LEU A O 1
ATOM 1017 N N . GLU A 1 136 ? -6.922 -6.053 -0.091 1.00 95.06 136 GLU A N 1
ATOM 1018 C CA . GLU A 1 136 ? -7.956 -7.017 0.285 1.00 95.06 136 GLU A CA 1
ATOM 1019 C C . GLU A 1 136 ? -7.886 -7.356 1.779 1.00 95.06 136 GLU A C 1
ATOM 1021 O O . GLU A 1 136 ? -8.900 -7.288 2.474 1.00 95.06 136 GLU A O 1
ATOM 1026 N N . MET A 1 137 ? -6.690 -7.617 2.311 1.00 93.31 137 MET A N 1
ATOM 1027 C CA . MET A 1 137 ? -6.496 -7.876 3.739 1.00 93.31 137 MET A CA 1
ATOM 1028 C C . MET A 1 137 ? -6.897 -6.680 4.613 1.00 93.31 137 MET A C 1
ATOM 1030 O O . MET A 1 137 ? -7.533 -6.854 5.652 1.00 93.31 137 MET A O 1
ATOM 1034 N N . ALA A 1 138 ? -6.587 -5.450 4.197 1.00 91.31 138 ALA A N 1
ATOM 1035 C CA . ALA A 1 138 ? -6.996 -4.254 4.931 1.00 91.31 138 ALA A CA 1
ATOM 1036 C C . ALA A 1 138 ? -8.522 -4.041 4.930 1.00 91.31 138 ALA A C 1
ATOM 1038 O O . ALA A 1 138 ? -9.065 -3.502 5.899 1.00 91.31 138 ALA A O 1
ATOM 1039 N N . GLN A 1 139 ? -9.211 -4.443 3.856 1.00 89.50 139 GLN A N 1
ATOM 1040 C CA . GLN A 1 139 ? -10.641 -4.189 3.667 1.00 89.50 139 GLN A CA 1
ATOM 1041 C C . GLN A 1 139 ? -11.543 -5.318 4.181 1.00 89.50 139 GLN A C 1
ATOM 1043 O O . GLN A 1 139 ? -12.592 -5.035 4.762 1.00 89.50 139 GLN A O 1
ATOM 1048 N N . SER A 1 140 ? -11.138 -6.572 3.989 1.00 89.38 140 SER A N 1
ATOM 1049 C CA . SER A 1 140 ? -12.025 -7.737 4.090 1.00 89.38 140 SER A CA 1
ATOM 1050 C C . SER A 1 140 ? -11.647 -8.716 5.199 1.00 89.38 140 SER A C 1
ATOM 1052 O O . SER A 1 140 ? -12.519 -9.450 5.661 1.00 89.38 140 SER A O 1
ATOM 1054 N N . ASP A 1 141 ? -10.396 -8.728 5.677 1.00 89.75 141 ASP A N 1
ATOM 1055 C CA . ASP A 1 141 ? -9.950 -9.704 6.685 1.00 89.75 141 ASP A CA 1
ATOM 1056 C C . ASP A 1 141 ? -10.774 -9.576 7.971 1.00 89.75 141 ASP A C 1
ATOM 1058 O O . ASP A 1 141 ? -11.006 -8.469 8.431 1.00 89.75 141 ASP A O 1
ATOM 1062 N N . MET A 1 142 ? -11.242 -10.663 8.575 1.00 86.50 142 MET A N 1
ATOM 1063 C CA . MET A 1 142 ? -12.096 -10.581 9.768 1.00 86.50 142 MET A CA 1
ATOM 1064 C C . MET A 1 142 ? -11.326 -10.236 11.049 1.00 86.50 142 MET A C 1
ATOM 1066 O O . MET A 1 142 ? -11.939 -9.852 12.044 1.00 86.50 142 MET A O 1
ATOM 1070 N N . ILE A 1 143 ? -9.998 -10.346 11.032 1.00 88.25 143 ILE A N 1
ATOM 1071 C CA . ILE A 1 143 ? -9.126 -10.148 12.185 1.00 88.25 143 ILE A CA 1
ATOM 1072 C C . ILE A 1 143 ? -8.616 -8.698 12.205 1.00 88.25 143 ILE A C 1
ATOM 1074 O O . ILE A 1 143 ? -7.829 -8.293 11.341 1.00 88.25 143 ILE A O 1
ATOM 1078 N N . PRO A 1 144 ? -8.964 -7.904 13.238 1.00 86.25 144 PRO A N 1
ATOM 1079 C CA . PRO A 1 144 ? -8.529 -6.513 13.350 1.00 86.25 144 PRO A CA 1
ATOM 1080 C C . PRO A 1 144 ? -7.007 -6.336 13.283 1.00 86.25 144 PRO A C 1
ATOM 1082 O O . PRO A 1 144 ? -6.518 -5.428 12.613 1.00 86.25 144 PRO A O 1
ATOM 1085 N N . ALA A 1 145 ? -6.235 -7.209 13.939 1.00 88.62 145 ALA A N 1
ATOM 1086 C CA . ALA A 1 145 ? -4.776 -7.106 13.952 1.00 88.62 145 ALA A CA 1
ATOM 1087 C C . ALA A 1 145 ? -4.182 -7.168 12.532 1.00 88.62 145 ALA A C 1
ATOM 1089 O O . ALA A 1 145 ? -3.329 -6.354 12.196 1.00 88.62 145 ALA A O 1
ATOM 1090 N N . LYS A 1 146 ? -4.706 -8.043 11.663 1.00 91.50 146 LYS A N 1
ATOM 1091 C CA . LYS A 1 146 ? -4.256 -8.172 10.268 1.00 91.50 146 LYS A CA 1
ATOM 1092 C C . LYS A 1 146 ? -4.617 -6.958 9.426 1.00 91.50 146 LYS A C 1
ATOM 1094 O O . LYS A 1 146 ? -3.770 -6.469 8.677 1.00 91.50 146 LYS A O 1
ATOM 1099 N N . ARG A 1 147 ? -5.830 -6.413 9.597 1.00 90.00 147 ARG A N 1
ATOM 1100 C CA . ARG A 1 147 ? -6.223 -5.147 8.952 1.00 90.00 147 ARG A CA 1
ATOM 1101 C C . ARG A 1 147 ? -5.260 -4.017 9.329 1.00 90.00 147 ARG A C 1
ATOM 1103 O O . ARG A 1 147 ? -4.773 -3.298 8.460 1.00 90.00 147 ARG A O 1
ATOM 1110 N N . ALA A 1 148 ? -4.952 -3.880 10.620 1.00 89.44 148 ALA A N 1
ATOM 1111 C CA . ALA A 1 148 ? -4.043 -2.849 11.118 1.00 89.44 148 ALA A CA 1
ATOM 1112 C C . ALA A 1 148 ? -2.601 -3.044 10.616 1.00 89.44 148 ALA A C 1
ATOM 1114 O O . ALA A 1 148 ? -1.986 -2.081 10.161 1.00 89.44 148 ALA A O 1
ATOM 1115 N N . SER A 1 149 ? -2.082 -4.275 10.627 1.00 92.31 149 SER A N 1
ATOM 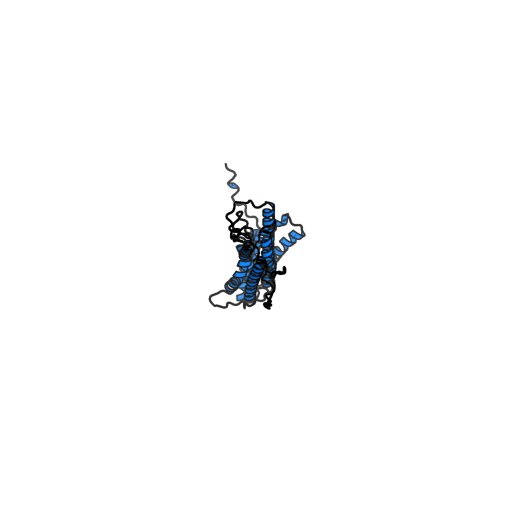1116 C CA . SER A 1 149 ? -0.756 -4.592 10.081 1.00 92.31 149 SER A CA 1
ATOM 1117 C C . SER A 1 149 ? -0.662 -4.329 8.577 1.00 92.31 149 SER A C 1
ATOM 1119 O O . SER A 1 149 ? 0.358 -3.822 8.118 1.00 92.31 149 SER A O 1
ATOM 1121 N N . SER A 1 150 ? -1.734 -4.577 7.820 1.00 94.19 150 SER A N 1
ATOM 1122 C CA . SER A 1 150 ? -1.799 -4.264 6.383 1.00 94.19 150 SER A CA 1
ATOM 1123 C C . SER A 1 150 ? -1.731 -2.753 6.126 1.00 94.19 150 SER A C 1
ATOM 1125 O O . SER A 1 150 ? -1.030 -2.297 5.226 1.00 94.19 150 SER A O 1
ATOM 1127 N N . LEU A 1 151 ? -2.390 -1.937 6.955 1.00 92.56 151 LEU A N 1
ATOM 1128 C CA . LEU A 1 151 ? -2.268 -0.476 6.876 1.00 92.56 151 LEU A CA 1
ATOM 1129 C C . LEU A 1 151 ? -0.872 0.029 7.262 1.00 92.56 151 LEU A C 1
ATOM 1131 O O . LEU A 1 151 ? -0.334 0.929 6.613 1.00 92.56 151 LEU A O 1
ATOM 1135 N N . GLU A 1 152 ? -0.284 -0.532 8.319 1.00 93.50 152 GLU A N 1
ATOM 1136 C CA . GLU A 1 152 ? 1.092 -0.228 8.726 1.00 93.50 152 GLU A CA 1
ATOM 1137 C C . GLU A 1 152 ? 2.099 -0.622 7.639 1.00 93.50 152 GLU A C 1
ATOM 1139 O O . GLU A 1 152 ? 3.069 0.102 7.411 1.00 93.50 152 GLU A O 1
ATOM 1144 N N . PHE A 1 153 ? 1.845 -1.708 6.904 1.00 96.56 153 PHE A N 1
ATOM 1145 C CA . PHE A 1 153 ? 2.665 -2.089 5.761 1.00 96.56 153 PHE A CA 1
ATOM 1146 C C . PHE A 1 153 ? 2.733 -0.978 4.715 1.00 96.56 153 PHE A C 1
ATOM 1148 O O . PHE A 1 153 ? 3.832 -0.608 4.316 1.00 96.56 153 PHE A O 1
ATOM 1155 N N . PHE A 1 154 ? 1.601 -0.392 4.305 1.00 96.62 154 PHE A N 1
ATOM 1156 C CA . PHE A 1 154 ? 1.611 0.716 3.340 1.00 96.62 154 PHE A CA 1
ATOM 1157 C C . PHE A 1 154 ? 2.450 1.902 3.833 1.00 96.62 154 PHE A C 1
ATOM 1159 O O . PHE A 1 154 ? 3.202 2.502 3.058 1.00 96.62 154 PHE A O 1
ATOM 1166 N N . ARG A 1 155 ? 2.383 2.207 5.138 1.00 94.94 155 ARG A N 1
ATOM 1167 C CA . ARG A 1 155 ? 3.215 3.244 5.762 1.00 94.94 155 ARG A CA 1
ATOM 1168 C C . ARG A 1 155 ? 4.703 2.907 5.669 1.00 94.94 155 ARG A C 1
ATOM 1170 O O . ARG A 1 155 ? 5.498 3.783 5.327 1.00 94.94 155 ARG A O 1
ATOM 1177 N N . HIS A 1 156 ? 5.086 1.670 5.976 1.00 96.06 156 HIS A N 1
ATOM 1178 C CA . HIS A 1 156 ? 6.474 1.218 5.876 1.00 96.06 156 HIS A CA 1
ATOM 1179 C C . HIS A 1 156 ? 6.959 1.181 4.429 1.00 96.06 156 HIS A C 1
ATOM 1181 O O . HIS A 1 156 ? 8.036 1.698 4.146 1.00 96.06 156 HIS A O 1
ATOM 1187 N N . LEU A 1 157 ? 6.152 0.669 3.501 1.00 96.62 157 LEU A N 1
ATOM 1188 C CA . LEU A 1 157 ? 6.481 0.618 2.081 1.00 96.62 157 LEU A CA 1
ATOM 1189 C C . LEU A 1 157 ? 6.732 2.021 1.528 1.00 96.62 157 LEU A C 1
ATOM 1191 O O . LEU A 1 157 ? 7.744 2.248 0.871 1.00 96.62 157 LEU A O 1
ATOM 1195 N N . TRP A 1 158 ? 5.884 2.993 1.880 1.00 95.31 158 TRP A N 1
ATOM 1196 C CA . TRP A 1 158 ? 6.095 4.395 1.521 1.00 95.31 158 TRP A CA 1
ATOM 1197 C C . TRP A 1 158 ? 7.448 4.930 2.011 1.00 95.31 158 TRP A C 1
ATOM 1199 O O . TRP A 1 158 ? 8.141 5.637 1.277 1.00 95.31 158 TRP A O 1
ATOM 1209 N N . GLN A 1 159 ? 7.837 4.604 3.247 1.00 93.94 159 GLN A N 1
ATOM 1210 C CA . GLN A 1 159 ? 9.123 5.017 3.815 1.00 93.94 159 GLN A CA 1
ATOM 1211 C C . GLN A 1 159 ? 10.304 4.338 3.113 1.00 93.94 159 GLN A C 1
ATOM 1213 O O . GLN A 1 159 ? 11.285 5.009 2.795 1.00 93.94 159 GLN A O 1
ATOM 1218 N N . GLU A 1 160 ? 10.211 3.035 2.848 1.00 93.75 160 GLU A N 1
ATOM 1219 C CA . GLU A 1 160 ? 11.252 2.258 2.167 1.00 93.75 160 GLU A CA 1
ATOM 1220 C C . GLU A 1 160 ? 11.442 2.696 0.710 1.00 93.75 160 GLU A C 1
ATOM 1222 O O . GLU A 1 160 ? 12.575 2.834 0.256 1.00 93.75 160 GLU A O 1
ATOM 1227 N N . TRP A 1 161 ? 10.359 3.027 0.003 1.00 92.38 161 TRP A N 1
ATOM 1228 C CA . TRP A 1 161 ? 10.402 3.560 -1.362 1.00 92.38 161 TRP A CA 1
ATOM 1229 C C . TRP A 1 161 ? 11.102 4.913 -1.487 1.00 92.38 161 TRP A C 1
ATOM 1231 O O . TRP A 1 161 ? 11.460 5.322 -2.584 1.00 92.38 161 TRP A O 1
ATOM 1241 N N . HIS A 1 162 ? 11.297 5.637 -0.387 1.00 88.88 162 HIS A N 1
ATOM 1242 C CA . HIS A 1 162 ? 12.058 6.886 -0.390 1.00 88.88 162 HIS A CA 1
ATOM 1243 C C . HIS A 1 162 ? 13.535 6.688 -0.029 1.00 88.88 162 HIS A C 1
ATOM 1245 O O . HIS A 1 162 ? 14.290 7.663 -0.013 1.00 88.88 162 HIS A O 1
ATOM 1251 N N . LYS A 1 163 ? 13.961 5.453 0.259 1.00 87.44 163 LYS A N 1
ATOM 1252 C CA . LYS A 1 163 ? 15.369 5.121 0.483 1.00 87.44 163 LYS A CA 1
ATOM 1253 C C . LYS A 1 163 ? 16.076 4.818 -0.836 1.00 87.44 163 LYS A C 1
ATOM 1255 O O . LYS A 1 163 ? 15.448 4.458 -1.835 1.00 87.44 163 LYS A O 1
ATOM 1260 N N . ALA A 1 164 ? 17.399 4.950 -0.814 1.00 82.12 164 ALA A N 1
ATOM 1261 C CA . ALA A 1 164 ? 18.250 4.590 -1.940 1.00 82.12 164 ALA A CA 1
ATOM 1262 C C . ALA A 1 164 ? 18.094 3.102 -2.297 1.00 82.12 164 ALA A C 1
ATOM 1264 O O . ALA A 1 164 ? 17.910 2.269 -1.412 1.00 82.12 164 ALA A O 1
ATOM 1265 N N . GLY A 1 165 ? 18.182 2.775 -3.586 1.00 79.31 165 GLY A N 1
ATOM 1266 C CA . GLY A 1 165 ? 18.046 1.407 -4.090 1.00 79.31 165 GLY A CA 1
ATOM 1267 C C . GLY A 1 165 ? 16.614 0.958 -4.402 1.00 79.31 165 GLY A C 1
ATOM 1268 O O . GLY A 1 165 ? 16.450 -0.082 -5.034 1.00 79.31 165 GLY A O 1
ATOM 1269 N N . SER A 1 166 ? 15.602 1.741 -4.024 1.00 87.81 166 SER A N 1
ATOM 1270 C CA . SER A 1 166 ? 14.186 1.388 -4.178 1.00 87.81 166 SER A CA 1
ATOM 1271 C C . SER A 1 166 ? 13.544 1.911 -5.471 1.00 87.81 166 SER A C 1
ATOM 1273 O O . SER A 1 166 ? 14.169 2.621 -6.262 1.00 87.81 166 SER A O 1
ATOM 1275 N N . TRP A 1 167 ? 12.257 1.609 -5.679 1.00 88.06 167 TRP A N 1
ATOM 1276 C CA . TRP A 1 167 ? 11.503 2.000 -6.878 1.00 88.06 167 TRP A CA 1
ATOM 1277 C C . TRP A 1 167 ? 11.381 3.507 -7.139 1.00 88.06 167 TRP A C 1
ATOM 1279 O O . TRP A 1 167 ? 11.198 3.884 -8.300 1.00 88.06 167 TRP A O 1
ATOM 1289 N N . LEU A 1 168 ? 11.453 4.363 -6.107 1.00 85.00 168 LEU A N 1
ATOM 1290 C CA . LEU A 1 168 ? 11.387 5.827 -6.272 1.00 85.00 168 LEU A CA 1
ATOM 1291 C C . LEU A 1 168 ? 12.742 6.522 -6.099 1.00 85.00 168 LEU A C 1
ATOM 1293 O O . LEU A 1 168 ? 12.785 7.761 -6.078 1.00 85.00 168 LEU A O 1
ATOM 1297 N N . ASP A 1 169 ? 13.834 5.759 -5.987 1.00 73.50 169 ASP A N 1
ATOM 1298 C CA . ASP A 1 169 ? 15.169 6.334 -5.899 1.00 73.50 169 ASP A CA 1
ATOM 1299 C C . ASP A 1 169 ? 15.432 7.224 -7.122 1.00 73.50 169 ASP A C 1
ATOM 1301 O O . ASP A 1 169 ? 15.367 6.811 -8.279 1.00 73.50 169 ASP A O 1
ATOM 1305 N N . SER A 1 170 ? 15.674 8.499 -6.835 1.00 56.62 170 SER A N 1
ATOM 1306 C CA . SER A 1 170 ? 15.891 9.551 -7.830 1.00 56.62 170 SER A CA 1
ATOM 1307 C C . SER A 1 170 ? 17.199 10.295 -7.620 1.00 56.62 170 SER A C 1
ATOM 1309 O O . SER A 1 170 ? 17.521 11.198 -8.391 1.00 56.62 170 SER A O 1
ATOM 1311 N N . THR A 1 171 ? 17.923 9.948 -6.555 1.00 48.19 171 THR A N 1
ATOM 1312 C CA . THR A 1 171 ? 19.135 10.641 -6.121 1.00 48.19 171 THR A CA 1
ATOM 1313 C C . THR A 1 171 ? 20.396 9.988 -6.658 1.00 48.19 171 THR A C 1
ATOM 1315 O O . THR A 1 171 ? 21.426 10.654 -6.735 1.00 48.19 171 THR A O 1
ATOM 1318 N N . THR A 1 172 ? 20.322 8.745 -7.139 1.00 50.88 172 THR A N 1
ATOM 1319 C CA . THR A 1 172 ? 21.405 8.158 -7.928 1.00 50.88 172 THR A CA 1
ATOM 1320 C C . THR A 1 172 ? 21.290 8.539 -9.393 1.00 50.88 172 THR A C 1
ATOM 1322 O O . THR A 1 172 ? 20.981 7.754 -10.282 1.00 50.88 172 THR A O 1
ATOM 1325 N N . SER A 1 173 ? 21.657 9.782 -9.672 1.00 42.31 173 SER A N 1
ATOM 1326 C CA . SER A 1 173 ? 22.123 10.210 -10.994 1.00 42.31 173 SER A CA 1
ATOM 1327 C C . SER A 1 173 ? 23.427 9.511 -11.438 1.00 42.31 173 SER A C 1
ATOM 1329 O O . SER A 1 173 ? 23.950 9.821 -12.504 1.00 42.31 173 SER A O 1
ATOM 1331 N N . GLY A 1 174 ? 23.962 8.575 -10.641 1.00 43.56 174 GLY A N 1
ATOM 1332 C CA . GLY A 1 174 ? 25.126 7.750 -10.953 1.00 43.56 174 GLY A CA 1
ATOM 1333 C C . GLY A 1 174 ? 24.751 6.277 -11.124 1.00 43.56 174 GLY A C 1
ATOM 1334 O O . GLY A 1 174 ? 24.006 5.729 -10.321 1.00 43.56 174 GLY A O 1
ATOM 1335 N N . SER A 1 175 ? 25.333 5.660 -12.153 1.00 50.03 175 SER A N 1
ATOM 1336 C CA . SER A 1 175 ? 25.257 4.267 -12.643 1.00 50.03 175 SER A CA 1
ATOM 1337 C C . SER A 1 175 ? 25.160 3.106 -11.613 1.00 50.03 175 SER A C 1
ATOM 1339 O O . SER A 1 175 ? 24.928 1.962 -11.996 1.00 50.03 175 SER A O 1
ATOM 1341 N N . GLY A 1 176 ? 25.310 3.342 -10.306 1.00 51.97 176 GLY A N 1
ATOM 1342 C CA . GLY A 1 176 ? 25.530 2.289 -9.308 1.00 51.97 176 GLY A CA 1
ATOM 1343 C C . GLY A 1 176 ? 24.320 1.788 -8.508 1.00 51.97 176 GLY A C 1
ATOM 1344 O O . GLY A 1 176 ? 24.316 0.613 -8.142 1.00 51.97 176 GLY A O 1
ATOM 1345 N N . THR A 1 177 ? 23.305 2.611 -8.199 1.00 54.03 177 THR A N 1
ATOM 1346 C CA . THR A 1 177 ? 22.249 2.215 -7.231 1.00 54.03 177 THR A CA 1
ATOM 1347 C C . THR A 1 177 ? 20.828 2.586 -7.668 1.00 54.03 177 THR A C 1
ATOM 1349 O O . THR A 1 177 ? 20.601 3.670 -8.198 1.00 54.03 177 THR A O 1
ATOM 1352 N N . GLY A 1 178 ? 19.871 1.675 -7.437 1.00 63.47 178 GLY A N 1
ATOM 1353 C CA . GLY A 1 178 ? 18.455 1.798 -7.829 1.00 63.47 178 GLY A CA 1
ATOM 1354 C C . GLY A 1 178 ? 18.048 0.855 -8.976 1.00 63.47 178 GLY A C 1
ATOM 1355 O O . GLY A 1 178 ? 18.932 0.335 -9.651 1.00 63.47 178 GLY A O 1
ATOM 1356 N N . PRO A 1 179 ? 16.741 0.650 -9.240 1.00 67.31 179 PRO A N 1
ATOM 1357 C CA . PRO A 1 179 ? 16.213 -0.311 -10.229 1.00 67.31 179 PRO A CA 1
ATOM 1358 C C . PRO A 1 179 ? 16.692 -0.068 -11.663 1.00 67.31 179 PRO A C 1
ATOM 1360 O O . PRO A 1 179 ? 16.634 -0.960 -12.494 1.00 67.31 179 PRO A O 1
ATOM 1363 N N . HIS A 1 180 ? 17.160 1.146 -11.951 1.00 70.94 180 HIS A N 1
ATOM 1364 C CA . HIS A 1 180 ? 17.508 1.613 -13.291 1.00 70.94 180 HIS A CA 1
ATOM 1365 C C . HIS A 1 180 ? 19.026 1.822 -13.492 1.00 70.94 180 HIS A C 1
ATOM 1367 O O . HIS A 1 180 ? 19.445 2.442 -14.478 1.00 70.94 180 HIS A O 1
ATOM 1373 N N . GLY A 1 181 ? 19.847 1.385 -12.525 1.00 64.19 181 GLY A N 1
ATOM 1374 C CA . GLY A 1 181 ? 21.312 1.479 -12.553 1.00 64.19 181 GLY A CA 1
ATOM 1375 C C . GLY A 1 181 ? 21.968 0.214 -13.111 1.00 64.19 181 GLY A C 1
ATOM 1376 O O . GLY A 1 181 ? 21.483 -0.884 -12.865 1.00 64.19 181 GLY A O 1
ATOM 1377 N N . ALA A 1 182 ? 23.088 0.359 -13.824 1.00 56.28 182 ALA A N 1
ATOM 1378 C CA . ALA A 1 182 ? 23.754 -0.741 -14.529 1.00 56.28 182 ALA A CA 1
ATOM 1379 C C . ALA A 1 182 ? 24.526 -1.710 -13.614 1.00 56.28 182 ALA A C 1
ATOM 1381 O O . ALA A 1 182 ? 24.991 -2.728 -14.099 1.00 56.28 182 ALA A O 1
ATOM 1382 N N . GLY A 1 183 ? 24.652 -1.415 -12.314 1.00 54.59 183 GLY A N 1
ATOM 1383 C CA . GLY A 1 183 ? 25.250 -2.325 -11.336 1.00 54.59 183 GLY A CA 1
ATOM 1384 C C . GLY A 1 183 ? 26.724 -2.625 -11.621 1.00 54.59 183 GLY A C 1
ATOM 1385 O O . GLY A 1 183 ? 27.053 -3.546 -12.347 1.00 54.59 183 GLY A O 1
ATOM 1386 N N . GLY A 1 184 ? 27.638 -1.867 -11.012 1.00 48.59 184 GLY A N 1
ATOM 1387 C CA . GLY A 1 184 ? 29.018 -2.329 -10.821 1.00 48.59 184 GLY A CA 1
ATOM 1388 C C . GLY A 1 184 ? 29.806 -2.752 -12.070 1.00 48.59 184 GLY A C 1
ATOM 1389 O O . GLY A 1 184 ? 30.613 -3.664 -11.967 1.00 48.59 184 GLY A O 1
ATOM 1390 N N . SER A 1 185 ? 29.653 -2.093 -13.219 1.00 40.34 185 SER A N 1
ATOM 1391 C CA . SER A 1 185 ? 30.693 -2.120 -14.253 1.00 40.34 185 SER A CA 1
ATOM 1392 C C . SER A 1 185 ? 31.455 -0.801 -14.214 1.00 40.34 185 SER A C 1
ATOM 1394 O O . SER A 1 185 ? 30.910 0.255 -14.546 1.00 40.34 185 SER A O 1
ATOM 1396 N N . SER A 1 186 ? 32.712 -0.861 -13.784 1.00 41.47 186 SER A N 1
ATOM 1397 C CA . SER A 1 186 ? 33.705 0.208 -13.893 1.00 41.47 186 SER A CA 1
ATOM 1398 C C . SER A 1 186 ? 33.897 0.578 -15.369 1.00 41.47 186 SER A C 1
ATOM 1400 O O . SER A 1 186 ? 34.778 0.062 -16.044 1.00 41.47 186 SER A O 1
ATOM 1402 N N . GLY A 1 187 ? 33.026 1.431 -15.897 1.00 38.78 187 GLY A N 1
ATOM 1403 C CA . GLY A 1 187 ? 33.004 1.837 -17.297 1.00 38.78 187 GLY A CA 1
ATOM 1404 C C . GLY A 1 187 ? 32.435 3.244 -17.396 1.00 38.78 187 GLY A C 1
ATOM 1405 O O . GLY A 1 187 ? 31.443 3.556 -16.743 1.00 38.78 187 GLY A O 1
ATOM 1406 N N . GLY A 1 188 ? 33.133 4.107 -18.135 1.00 40.03 188 GLY A N 1
ATOM 1407 C CA . GLY A 1 188 ? 33.018 5.566 -18.105 1.00 40.03 188 GLY A CA 1
ATOM 1408 C C . GLY A 1 188 ? 31.596 6.130 -18.093 1.00 40.03 188 GLY A C 1
ATOM 1409 O O . GLY A 1 188 ? 30.682 5.593 -18.713 1.00 40.03 188 GLY A O 1
ATOM 1410 N N . GLY A 1 189 ? 31.443 7.258 -17.389 1.00 46.16 189 GLY A N 1
ATOM 1411 C CA . GLY A 1 189 ? 30.184 7.973 -17.196 1.00 46.16 189 GLY A CA 1
ATOM 1412 C C . GLY A 1 189 ? 29.467 8.267 -18.509 1.00 46.16 189 GLY A C 1
ATOM 1413 O O . GLY A 1 189 ? 29.692 9.295 -19.142 1.00 46.16 189 GLY A O 1
ATOM 1414 N N . THR A 1 190 ? 28.579 7.362 -18.903 1.00 54.03 190 THR A N 1
ATOM 1415 C CA . THR A 1 190 ? 27.680 7.561 -20.030 1.00 54.03 190 THR A CA 1
ATOM 1416 C C . THR A 1 190 ? 26.470 8.308 -19.492 1.00 54.03 190 THR A C 1
ATOM 1418 O O . THR A 1 190 ? 25.738 7.819 -18.631 1.00 54.03 190 THR A O 1
ATOM 1421 N N . THR A 1 191 ? 26.288 9.547 -19.939 1.00 61.62 191 THR A N 1
ATOM 1422 C CA . THR A 1 191 ? 25.127 10.361 -19.573 1.00 61.62 191 THR A CA 1
ATOM 1423 C C . THR A 1 191 ? 23.848 9.662 -20.024 1.00 61.62 191 THR A C 1
ATOM 1425 O O . THR A 1 191 ? 23.682 9.409 -21.218 1.00 61.62 191 THR A O 1
ATOM 1428 N N . VAL A 1 192 ? 22.934 9.378 -19.092 1.00 68.25 192 VAL A N 1
ATOM 1429 C CA . VAL A 1 192 ? 21.643 8.753 -19.413 1.00 68.25 192 VAL A CA 1
ATOM 1430 C C . VAL A 1 192 ? 20.869 9.653 -20.392 1.00 68.25 192 VAL A C 1
ATOM 1432 O O . VAL A 1 192 ? 20.699 10.845 -20.108 1.00 68.25 192 VAL A O 1
ATOM 1435 N N . PRO A 1 193 ? 20.379 9.124 -21.530 1.00 73.62 193 PRO A N 1
ATOM 1436 C CA . PRO A 1 193 ? 19.577 9.884 -22.482 1.00 73.62 193 PRO A CA 1
ATOM 1437 C C . PRO A 1 193 ? 18.397 10.623 -21.831 1.00 73.62 193 PRO A C 1
ATOM 1439 O O . PRO A 1 193 ? 17.679 10.078 -20.990 1.00 73.62 193 PRO A O 1
ATOM 1442 N N . ARG A 1 194 ? 18.134 11.867 -22.265 1.00 77.75 194 ARG A N 1
ATOM 1443 C CA . ARG A 1 194 ? 17.059 12.715 -21.701 1.00 77.75 194 ARG A CA 1
ATOM 1444 C C . ARG A 1 194 ? 15.670 12.070 -21.761 1.00 77.75 194 ARG A C 1
ATOM 1446 O O . ARG A 1 194 ? 14.866 12.294 -20.860 1.00 77.75 194 ARG A O 1
ATOM 1453 N N . HIS A 1 195 ? 15.381 11.293 -22.806 1.00 79.75 195 HIS A N 1
ATOM 1454 C CA . HIS A 1 195 ? 14.090 10.617 -22.952 1.00 79.75 195 HIS A CA 1
ATOM 1455 C C . HIS A 1 195 ? 13.896 9.520 -21.889 1.00 79.75 195 HIS A C 1
ATOM 1457 O O . HIS A 1 195 ? 12.818 9.440 -21.305 1.00 79.75 195 HIS A O 1
ATOM 1463 N N . LEU A 1 196 ? 14.952 8.767 -21.551 1.00 76.06 196 LEU A N 1
ATOM 1464 C CA . LEU A 1 196 ? 14.930 7.779 -20.467 1.00 76.06 196 LEU A CA 1
ATOM 1465 C C . LEU A 1 196 ? 14.789 8.451 -19.099 1.00 76.06 196 LEU A C 1
ATOM 1467 O O . LEU A 1 196 ? 13.991 8.013 -18.279 1.00 76.06 196 LEU A O 1
ATOM 1471 N N . LEU A 1 197 ? 15.476 9.575 -18.862 1.00 79.00 197 LEU A N 1
ATOM 1472 C CA . LEU A 1 197 ? 15.300 10.352 -17.626 1.00 79.00 197 LEU A CA 1
ATOM 1473 C C . LEU A 1 197 ? 13.854 10.838 -17.446 1.00 79.00 197 LEU A C 1
ATOM 1475 O O . LEU A 1 197 ? 13.318 10.786 -16.337 1.00 79.00 197 LEU A O 1
ATOM 1479 N N . LYS A 1 198 ? 13.212 11.288 -18.531 1.00 83.00 198 LYS A N 1
ATOM 1480 C CA . LYS A 1 198 ? 11.795 11.666 -18.512 1.00 83.00 198 LYS A CA 1
ATOM 1481 C C . LYS A 1 198 ? 10.906 10.455 -18.211 1.00 83.00 198 LYS A C 1
ATOM 1483 O O . LYS A 1 198 ? 10.130 10.525 -17.264 1.00 83.00 198 LYS A O 1
ATOM 1488 N N . ARG A 1 199 ? 11.087 9.334 -18.924 1.00 82.56 199 ARG A N 1
ATOM 1489 C CA . ARG A 1 199 ? 10.344 8.079 -18.691 1.00 82.56 199 ARG A CA 1
ATOM 1490 C C . ARG A 1 199 ? 10.464 7.611 -17.239 1.00 82.56 199 ARG A C 1
ATOM 1492 O O . ARG A 1 199 ? 9.452 7.319 -16.614 1.00 82.56 199 ARG A O 1
ATOM 1499 N N . ARG A 1 200 ? 11.672 7.607 -16.671 1.00 83.75 200 ARG A N 1
ATOM 1500 C CA . ARG A 1 200 ? 11.925 7.226 -15.269 1.00 83.75 200 ARG A CA 1
ATOM 1501 C C . ARG A 1 200 ? 11.221 8.150 -14.280 1.00 83.75 200 ARG A C 1
ATOM 1503 O O . ARG A 1 200 ? 10.641 7.678 -13.307 1.00 83.75 200 ARG A O 1
ATOM 1510 N N . LYS A 1 201 ? 11.225 9.464 -14.531 1.00 84.69 201 LYS A N 1
ATOM 1511 C CA . LYS A 1 201 ? 10.482 10.430 -13.708 1.00 84.69 201 LYS A CA 1
ATOM 1512 C C . LYS A 1 201 ? 8.973 10.184 -13.778 1.00 84.69 201 LYS A C 1
ATOM 1514 O O . LYS A 1 201 ? 8.314 10.218 -12.740 1.00 84.69 201 LYS A O 1
ATOM 1519 N N . ASP A 1 202 ? 8.446 9.919 -14.968 1.00 86.69 202 ASP A N 1
ATOM 152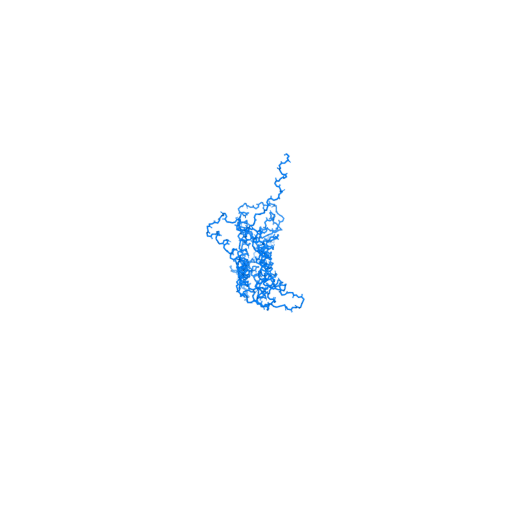0 C CA . ASP A 1 202 ? 7.023 9.651 -15.178 1.00 86.69 202 ASP A CA 1
ATOM 1521 C C . ASP A 1 202 ? 6.610 8.334 -14.496 1.00 86.69 202 ASP A C 1
ATOM 1523 O O . ASP A 1 202 ? 5.620 8.306 -13.765 1.00 86.69 202 ASP A O 1
ATOM 1527 N N . LYS A 1 203 ? 7.422 7.276 -14.626 1.00 87.94 203 LYS A N 1
ATOM 1528 C CA . LYS A 1 203 ? 7.234 5.989 -13.938 1.00 87.94 203 LYS A CA 1
ATOM 1529 C C . LYS A 1 203 ? 7.299 6.130 -12.423 1.00 87.94 203 LYS A C 1
ATOM 1531 O O . LYS A 1 203 ? 6.416 5.634 -11.735 1.00 87.94 203 LYS A O 1
ATOM 1536 N N . ARG A 1 204 ? 8.277 6.867 -11.891 1.00 88.69 204 ARG A N 1
ATOM 1537 C CA . ARG A 1 204 ? 8.348 7.183 -10.458 1.00 88.69 204 ARG A CA 1
ATOM 1538 C C . ARG A 1 204 ? 7.046 7.820 -9.971 1.00 88.69 204 ARG A C 1
ATOM 1540 O O . ARG A 1 204 ? 6.489 7.374 -8.976 1.00 88.69 204 ARG A O 1
ATOM 1547 N N . LEU A 1 205 ? 6.564 8.852 -10.664 1.00 88.50 205 LEU A N 1
ATOM 1548 C CA . LEU A 1 205 ? 5.323 9.535 -10.289 1.00 88.50 205 LEU A CA 1
ATOM 1549 C C . LEU A 1 205 ? 4.100 8.613 -10.392 1.00 88.50 205 LEU A C 1
ATOM 1551 O O . LEU A 1 205 ? 3.205 8.712 -9.556 1.00 88.50 205 LEU A O 1
ATOM 1555 N N . ALA A 1 206 ? 4.063 7.724 -11.390 1.00 90.69 206 ALA A N 1
ATOM 1556 C CA . ALA A 1 206 ? 3.001 6.736 -11.548 1.00 90.69 206 ALA A CA 1
ATOM 1557 C C . ALA A 1 206 ? 2.979 5.735 -10.383 1.00 90.69 206 ALA A C 1
ATOM 1559 O O . ALA A 1 206 ? 1.940 5.589 -9.744 1.00 90.69 206 ALA A O 1
ATOM 1560 N N . ARG A 1 207 ? 4.131 5.140 -10.046 1.00 93.62 207 ARG A N 1
ATOM 1561 C CA . ARG A 1 207 ? 4.287 4.208 -8.915 1.00 93.62 207 ARG A CA 1
ATOM 1562 C C . ARG A 1 207 ? 3.922 4.880 -7.591 1.00 93.62 207 ARG A C 1
ATOM 1564 O O . ARG A 1 207 ? 3.149 4.338 -6.809 1.00 93.62 207 ARG A O 1
ATOM 1571 N N . GLU A 1 208 ? 4.416 6.101 -7.363 1.00 93.31 208 GLU A N 1
ATOM 1572 C CA . GLU A 1 208 ? 4.077 6.905 -6.180 1.00 93.31 208 GLU A CA 1
ATOM 1573 C C . GLU A 1 208 ? 2.558 7.113 -6.057 1.00 93.31 208 GLU A C 1
ATOM 1575 O O . GLU A 1 208 ? 1.985 6.899 -4.988 1.00 93.31 208 GLU A O 1
ATOM 1580 N N . GLY A 1 209 ? 1.895 7.487 -7.155 1.00 93.56 209 GLY A N 1
ATOM 1581 C CA . GLY A 1 209 ? 0.444 7.663 -7.192 1.00 93.56 209 GLY A CA 1
ATOM 1582 C C . GLY A 1 209 ? -0.331 6.363 -6.977 1.00 93.56 209 GLY A C 1
ATOM 1583 O O . GLY A 1 209 ? -1.353 6.365 -6.290 1.00 93.56 209 GLY A O 1
ATOM 1584 N N . GLU A 1 210 ? 0.159 5.250 -7.519 1.00 95.62 210 GLU A N 1
ATOM 1585 C CA . GLU A 1 210 ? -0.432 3.928 -7.335 1.00 95.62 210 GLU A CA 1
ATOM 1586 C C . GLU A 1 210 ? -0.412 3.499 -5.864 1.00 95.62 210 GLU A C 1
ATOM 1588 O O . GLU A 1 210 ? -1.467 3.187 -5.309 1.00 95.62 210 GLU A O 1
ATOM 1593 N N . LEU A 1 211 ? 0.745 3.572 -5.200 1.00 96.50 211 LEU A N 1
ATOM 1594 C CA . LEU A 1 211 ? 0.862 3.245 -3.777 1.00 96.50 211 LEU A CA 1
ATOM 1595 C C . LEU A 1 211 ? -0.067 4.105 -2.917 1.00 96.50 211 LEU A C 1
ATOM 1597 O O . LEU A 1 211 ? -0.768 3.585 -2.050 1.00 96.50 211 LEU A O 1
ATOM 1601 N N . LEU A 1 212 ? -0.109 5.417 -3.169 1.00 95.69 212 LEU A N 1
ATOM 1602 C CA . LEU A 1 212 ? -1.000 6.323 -2.442 1.00 95.69 212 LEU A CA 1
ATOM 1603 C C . LEU A 1 212 ? -2.472 5.981 -2.671 1.00 95.69 212 LEU A C 1
ATOM 1605 O O . LEU A 1 212 ? -3.257 6.019 -1.725 1.00 95.69 212 LEU A O 1
ATOM 1609 N N . ARG A 1 213 ? -2.851 5.604 -3.897 1.00 94.62 213 ARG A N 1
ATOM 1610 C CA . ARG A 1 213 ? -4.214 5.162 -4.206 1.00 94.62 213 ARG A CA 1
ATOM 1611 C C . ARG A 1 213 ? -4.587 3.932 -3.383 1.00 94.62 213 ARG A C 1
ATOM 1613 O O . ARG A 1 213 ? -5.627 3.964 -2.728 1.00 94.62 213 ARG A O 1
ATOM 1620 N N . TYR A 1 214 ? -3.759 2.888 -3.393 1.00 96.12 214 TYR A N 1
ATOM 1621 C CA . TYR A 1 214 ? -4.014 1.671 -2.615 1.00 96.12 214 TYR A CA 1
ATOM 1622 C C . TYR A 1 214 ? -4.052 1.957 -1.113 1.00 96.12 214 TYR A C 1
ATOM 1624 O O . TYR A 1 214 ? -4.978 1.525 -0.430 1.00 96.12 214 TYR A O 1
ATOM 1632 N N . TRP A 1 215 ? -3.121 2.765 -0.604 1.00 95.75 215 TRP A N 1
ATOM 1633 C CA . TRP A 1 215 ? -3.077 3.117 0.813 1.00 95.75 215 TRP A CA 1
ATOM 1634 C C . TRP A 1 215 ? -4.321 3.897 1.261 1.00 95.75 215 TRP A C 1
ATOM 1636 O O . TRP A 1 215 ? -4.911 3.589 2.299 1.00 95.75 215 TRP A O 1
ATOM 1646 N N . VAL A 1 216 ? -4.779 4.869 0.467 1.00 94.44 216 VAL A N 1
ATOM 1647 C CA . VAL A 1 216 ? -6.018 5.611 0.746 1.00 94.44 216 VAL A CA 1
ATOM 1648 C C . VAL A 1 216 ? -7.235 4.690 0.651 1.00 94.44 216 VAL A C 1
ATOM 1650 O O . VAL A 1 216 ? -8.100 4.740 1.520 1.00 94.44 216 VAL A O 1
ATOM 1653 N N . GLN A 1 217 ? -7.306 3.814 -0.355 1.00 92.69 217 GLN A N 1
ATOM 1654 C CA . GLN A 1 217 ? -8.403 2.848 -0.492 1.00 92.69 217 GLN A CA 1
ATOM 1655 C C . GLN A 1 217 ? -8.478 1.875 0.692 1.00 92.69 217 GLN A C 1
ATOM 1657 O O . GLN A 1 217 ? -9.570 1.634 1.212 1.00 92.69 217 GLN A O 1
ATOM 1662 N N . ALA A 1 218 ? -7.335 1.370 1.157 1.00 92.31 218 ALA A N 1
ATOM 1663 C CA . ALA A 1 218 ? -7.242 0.550 2.359 1.00 92.31 218 ALA A CA 1
ATOM 1664 C C . ALA A 1 218 ? -7.729 1.335 3.588 1.00 92.31 218 ALA A C 1
ATOM 1666 O O . ALA A 1 218 ? -8.573 0.867 4.348 1.00 92.31 218 ALA A O 1
ATOM 1667 N N . SER A 1 219 ? -7.278 2.584 3.720 1.00 90.81 219 SER A N 1
ATOM 1668 C CA . SER A 1 219 ? -7.633 3.470 4.832 1.00 90.81 219 SER A CA 1
ATOM 1669 C C . SER A 1 219 ? -9.130 3.784 4.907 1.00 90.81 219 SER A C 1
ATOM 1671 O O . SER A 1 219 ? -9.678 3.869 6.004 1.00 90.81 219 SER A O 1
ATOM 1673 N N . ILE A 1 220 ? -9.816 3.936 3.766 1.00 87.88 220 ILE A N 1
ATOM 1674 C CA . ILE A 1 220 ? -11.265 4.201 3.724 1.00 87.88 220 ILE A CA 1
ATOM 1675 C C . ILE A 1 220 ? -12.050 3.067 4.389 1.00 87.88 220 ILE A C 1
ATOM 1677 O O . ILE A 1 220 ? -12.965 3.349 5.163 1.00 87.88 220 ILE A O 1
ATOM 1681 N N . ALA A 1 221 ? -11.705 1.802 4.138 1.00 78.88 221 ALA A N 1
ATOM 1682 C CA . ALA A 1 221 ? -12.437 0.677 4.726 1.00 78.88 221 ALA A CA 1
ATOM 1683 C C . ALA A 1 221 ? -12.370 0.683 6.258 1.00 78.88 221 ALA A C 1
ATOM 1685 O O . ALA A 1 221 ? -13.351 0.389 6.938 1.00 78.88 221 ALA A O 1
ATOM 1686 N N . CYS A 1 222 ? -11.251 1.146 6.811 1.00 74.25 222 CYS A N 1
ATOM 1687 C CA . CYS A 1 222 ? -11.053 1.284 8.248 1.00 74.25 222 CYS A CA 1
ATOM 1688 C C . CYS A 1 222 ? -11.924 2.371 8.887 1.00 74.25 222 CYS A C 1
ATOM 1690 O O . CYS A 1 222 ? -12.066 2.399 10.108 1.00 74.25 222 CYS A O 1
ATOM 1692 N N . THR A 1 223 ? -12.529 3.250 8.083 1.00 74.44 223 THR A N 1
ATOM 1693 C CA . THR A 1 223 ? -13.453 4.292 8.549 1.00 74.44 223 THR A CA 1
ATOM 1694 C C . THR A 1 223 ? -14.914 3.841 8.614 1.00 74.44 223 THR A C 1
ATOM 1696 O O . THR A 1 223 ? -15.756 4.582 9.121 1.00 74.44 223 THR A O 1
ATOM 1699 N N . LEU A 1 224 ? -15.228 2.624 8.160 1.00 77.12 224 LEU A N 1
ATOM 1700 C CA . LEU A 1 224 ? -16.596 2.113 8.152 1.00 77.12 224 LEU A CA 1
ATOM 1701 C C . LEU A 1 224 ? -17.073 1.705 9.565 1.00 77.12 224 LEU A C 1
ATOM 1703 O O . LEU A 1 224 ? -16.263 1.299 10.412 1.00 77.12 224 LEU A O 1
ATOM 1707 N N . PRO A 1 225 ? -18.385 1.813 9.856 1.00 72.06 225 PRO A N 1
ATOM 1708 C CA . PRO A 1 225 ? -18.979 1.232 11.061 1.00 72.06 225 PRO A CA 1
ATOM 1709 C C . PRO A 1 225 ? -18.760 -0.288 11.104 1.00 72.06 225 PRO A C 1
ATOM 1711 O O . PRO A 1 225 ? -18.745 -0.934 10.061 1.00 72.06 225 PRO A O 1
ATOM 1714 N N . GLY A 1 226 ? -18.583 -0.870 12.292 1.00 70.31 226 GLY A N 1
ATOM 1715 C CA . GLY A 1 226 ? -18.316 -2.311 12.439 1.00 70.31 226 GLY A CA 1
ATOM 1716 C C . GLY A 1 226 ? -16.846 -2.710 12.241 1.00 70.31 226 GLY A C 1
ATOM 1717 O O . GLY A 1 226 ? -16.418 -3.770 12.692 1.00 70.31 226 GLY A O 1
ATOM 1718 N N . VAL A 1 227 ? -16.044 -1.860 11.591 1.00 72.75 227 VAL A N 1
ATOM 1719 C CA . VAL A 1 227 ? -14.609 -2.085 11.389 1.00 72.75 227 VAL A CA 1
ATOM 1720 C C . VAL A 1 227 ? -13.840 -1.485 12.568 1.00 72.75 227 VAL A C 1
ATOM 1722 O O . VAL A 1 227 ? -13.870 -0.267 12.776 1.00 72.75 227 VAL A O 1
ATOM 1725 N N . PHE A 1 228 ? -13.165 -2.357 13.330 1.00 70.44 228 PHE A N 1
ATOM 1726 C CA . PHE A 1 228 ? -12.460 -2.051 14.585 1.00 70.44 228 PHE A CA 1
ATOM 1727 C C . PHE A 1 228 ? -13.360 -1.564 15.739 1.00 70.44 228 PHE A C 1
ATOM 1729 O O . PHE A 1 228 ? -13.030 -0.582 16.405 1.00 70.44 228 PHE A O 1
ATOM 1736 N N . THR A 1 229 ? -14.528 -2.182 15.939 1.00 58.12 229 THR A N 1
ATOM 1737 C CA . THR A 1 229 ? -15.545 -1.689 16.890 1.00 58.12 229 THR A CA 1
ATOM 1738 C C . THR A 1 229 ? -15.929 -2.663 18.008 1.00 58.12 229 THR A C 1
ATOM 1740 O O . THR A 1 229 ? -16.981 -2.469 18.612 1.00 58.12 229 THR A O 1
ATOM 1743 N N . SER A 1 230 ? -15.140 -3.696 18.299 1.00 51.38 230 SER A N 1
ATOM 1744 C CA . SER A 1 230 ? -15.347 -4.553 19.474 1.00 51.38 230 SER A CA 1
ATOM 1745 C C . SER A 1 230 ? -14.420 -4.141 20.637 1.00 51.38 230 SER A C 1
ATOM 1747 O O . SER A 1 230 ? -13.745 -3.119 20.559 1.00 51.38 230 SER A O 1
ATOM 1749 N N . GLU A 1 231 ? -14.524 -4.839 21.768 1.00 54.16 231 GLU A N 1
ATOM 1750 C CA . GLU A 1 231 ? -14.073 -4.511 23.132 1.00 54.16 231 GLU A CA 1
ATOM 1751 C C . GLU A 1 231 ? -12.666 -3.882 23.273 1.00 54.16 231 GLU A C 1
ATOM 1753 O O . GLU A 1 231 ? -11.841 -3.919 22.370 1.00 54.16 231 GLU A O 1
ATOM 1758 N N . ASN A 1 232 ? -12.348 -3.329 24.453 1.00 53.34 232 ASN A N 1
ATOM 1759 C CA . ASN A 1 232 ? -11.141 -2.535 24.765 1.00 53.34 232 ASN A CA 1
ATOM 1760 C C . ASN A 1 232 ? -9.796 -3.023 24.166 1.00 53.34 232 ASN A C 1
ATOM 1762 O O . ASN A 1 232 ? -8.941 -2.189 23.861 1.00 53.34 232 ASN A O 1
ATOM 1766 N N . ALA A 1 233 ? -9.597 -4.332 23.964 1.00 51.72 233 ALA A N 1
AT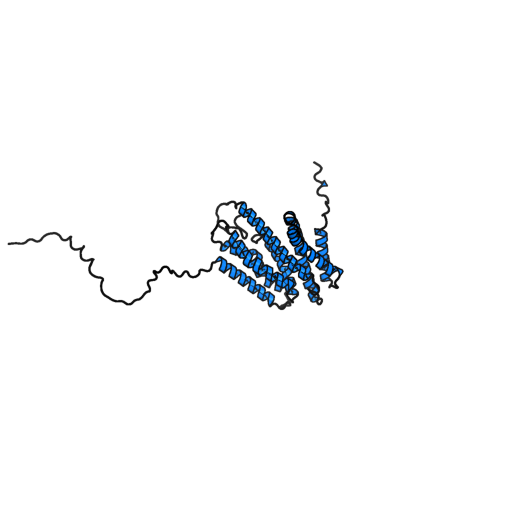OM 1767 C CA . ALA A 1 233 ? -8.413 -4.889 23.298 1.00 51.72 233 ALA A CA 1
ATOM 1768 C C . ALA A 1 233 ? -8.300 -4.494 21.807 1.00 51.72 233 ALA A C 1
ATOM 1770 O O . ALA A 1 233 ? -7.195 -4.334 21.284 1.00 51.72 233 ALA A O 1
ATOM 1771 N N . GLU A 1 234 ? -9.419 -4.257 21.123 1.00 66.81 234 GLU A N 1
ATOM 1772 C CA . GLU A 1 234 ? -9.444 -3.770 19.745 1.00 66.81 234 GLU A CA 1
ATOM 1773 C C . GLU A 1 234 ? -9.200 -2.268 19.643 1.00 66.81 234 GLU A C 1
ATOM 1775 O O . GLU A 1 234 ? -8.722 -1.819 18.605 1.00 66.81 234 GLU A O 1
ATOM 1780 N N . SER A 1 235 ? -9.430 -1.478 20.698 1.00 69.94 235 SER A N 1
ATOM 1781 C CA . SER A 1 235 ? -9.256 -0.019 20.628 1.00 69.94 235 SER A CA 1
ATOM 1782 C C . SER A 1 235 ? -7.805 0.396 20.338 1.00 69.94 235 SER A C 1
ATOM 1784 O O . SER A 1 235 ? -7.590 1.426 19.697 1.00 69.94 235 SER A O 1
ATOM 1786 N N . ALA A 1 236 ? -6.812 -0.386 20.779 1.00 75.00 236 ALA A N 1
ATOM 1787 C CA . ALA A 1 236 ? -5.396 -0.158 20.468 1.00 75.00 236 ALA A CA 1
ATOM 1788 C C . ALA A 1 236 ? -5.041 -0.546 19.020 1.00 75.00 236 ALA A C 1
ATOM 1790 O O . ALA A 1 236 ? -4.211 0.087 18.370 1.00 75.00 236 ALA A O 1
ATOM 1791 N N . THR A 1 237 ? -5.690 -1.582 18.498 1.00 78.38 237 THR A N 1
ATOM 1792 C CA . THR A 1 237 ? -5.552 -2.029 17.108 1.00 78.38 237 THR A CA 1
ATOM 1793 C C . THR A 1 237 ? -6.237 -1.050 16.148 1.00 78.38 237 THR A C 1
ATOM 1795 O O . THR A 1 237 ? -5.666 -0.669 15.127 1.00 78.38 237 THR A O 1
ATOM 1798 N N . ALA A 1 238 ? -7.413 -0.555 16.533 1.00 76.38 238 ALA A N 1
ATOM 1799 C CA . ALA A 1 238 ? -8.171 0.487 15.858 1.00 76.38 238 ALA A CA 1
ATOM 1800 C C . ALA A 1 238 ? -7.382 1.798 15.760 1.00 76.38 238 ALA A C 1
ATOM 1802 O O . ALA A 1 238 ? -7.270 2.385 14.683 1.00 76.38 238 ALA A O 1
ATOM 1803 N N . SER A 1 239 ? -6.804 2.251 16.879 1.00 80.44 239 SER A N 1
ATOM 1804 C CA . SER A 1 239 ? -6.025 3.489 16.919 1.00 80.44 239 SER A CA 1
ATOM 1805 C C . SER A 1 239 ? -4.770 3.395 16.050 1.00 80.44 239 SER A C 1
ATOM 1807 O O . SER A 1 239 ? -4.492 4.333 15.306 1.00 80.44 239 SER A O 1
ATOM 1809 N N . ARG A 1 240 ? -4.069 2.250 16.049 1.00 82.19 240 ARG A N 1
ATOM 1810 C CA . ARG A 1 240 ? -2.957 1.976 15.118 1.00 82.19 240 ARG A CA 1
ATOM 1811 C C . ARG A 1 240 ? -3.398 2.056 13.661 1.00 82.19 240 ARG A C 1
ATOM 1813 O O . ARG A 1 240 ? -2.758 2.755 12.882 1.00 82.19 240 ARG A O 1
ATOM 1820 N N . GLY A 1 241 ? -4.522 1.428 13.310 1.00 80.50 241 GLY A N 1
ATOM 1821 C CA . GLY A 1 241 ? -5.083 1.518 11.962 1.00 80.50 241 GLY A CA 1
ATOM 1822 C C . GLY A 1 241 ? -5.371 2.965 11.541 1.00 80.50 241 GLY A C 1
ATOM 1823 O O . GLY A 1 241 ? -4.979 3.396 10.459 1.00 80.50 241 GLY A O 1
ATOM 1824 N N . ILE A 1 242 ? -5.973 3.765 12.425 1.00 81.81 242 ILE A N 1
ATOM 1825 C CA . ILE A 1 242 ? -6.252 5.185 12.155 1.00 81.81 242 ILE A CA 1
ATOM 1826 C C . ILE A 1 242 ? -4.958 5.996 12.022 1.00 81.81 242 ILE A C 1
ATOM 1828 O O . ILE A 1 242 ? -4.867 6.854 11.145 1.00 81.81 242 ILE A O 1
ATOM 1832 N N . ILE A 1 243 ? -3.939 5.735 12.843 1.00 86.00 243 ILE A N 1
ATOM 1833 C CA . ILE A 1 243 ? -2.634 6.410 12.747 1.00 86.00 243 ILE A CA 1
ATOM 1834 C C . ILE A 1 243 ? -1.951 6.073 11.415 1.00 86.00 243 ILE A C 1
ATOM 1836 O O . ILE A 1 243 ? -1.484 6.979 10.719 1.00 86.00 243 ILE A O 1
ATOM 1840 N N . ALA A 1 244 ? -1.946 4.800 11.019 1.00 84.69 244 ALA A N 1
ATOM 1841 C CA . ALA A 1 244 ? -1.410 4.366 9.735 1.00 84.69 244 ALA A CA 1
ATOM 1842 C C . ALA A 1 244 ? -2.173 5.001 8.559 1.00 84.69 244 ALA A C 1
ATOM 1844 O O . ALA A 1 244 ? -1.551 5.523 7.636 1.00 84.69 244 ALA A O 1
ATOM 1845 N N . ALA A 1 245 ? -3.505 5.067 8.629 1.00 82.12 245 ALA A N 1
ATOM 1846 C CA . ALA A 1 245 ? -4.329 5.785 7.656 1.00 82.12 245 ALA A CA 1
ATOM 1847 C C . ALA A 1 245 ? -4.001 7.289 7.605 1.00 82.12 245 ALA A C 1
ATOM 1849 O O . ALA A 1 245 ? -3.858 7.868 6.526 1.00 82.12 245 ALA A O 1
ATOM 1850 N N . SER A 1 246 ? -3.803 7.921 8.768 1.00 85.31 246 SER A N 1
ATOM 1851 C CA . SER A 1 246 ? -3.452 9.344 8.896 1.00 85.31 246 SER A CA 1
ATOM 1852 C C . SER A 1 246 ? -2.148 9.689 8.180 1.00 85.31 246 SER A C 1
ATOM 1854 O O . SER A 1 246 ? -2.017 10.768 7.597 1.00 85.31 246 SER A O 1
ATOM 1856 N N . ALA A 1 247 ? -1.174 8.776 8.211 1.00 90.94 247 ALA A N 1
ATOM 1857 C CA . ALA A 1 247 ? 0.134 8.992 7.607 1.00 90.94 247 ALA A CA 1
ATOM 1858 C C . ALA A 1 247 ? 0.077 9.106 6.071 1.00 90.94 247 ALA A C 1
ATOM 1860 O O . ALA A 1 247 ? 0.957 9.743 5.487 1.00 90.94 247 ALA A O 1
ATOM 1861 N N . SER A 1 248 ? -0.979 8.590 5.429 1.00 92.38 248 SER A N 1
ATOM 1862 C CA . SER A 1 248 ? -1.198 8.716 3.981 1.00 92.38 248 SER A CA 1
ATOM 1863 C C . SER A 1 248 ? -1.633 10.122 3.549 1.00 92.38 248 SER A C 1
ATOM 1865 O O . SER A 1 248 ? -1.417 10.516 2.399 1.00 92.38 248 SER A O 1
ATOM 1867 N N . LEU A 1 249 ? -2.224 10.913 4.456 1.00 92.00 249 LEU A N 1
ATOM 1868 C CA . LEU A 1 249 ? -2.924 12.152 4.109 1.00 92.00 249 LEU A CA 1
ATOM 1869 C C . LEU A 1 249 ? -1.985 13.205 3.514 1.00 92.00 249 LEU A C 1
ATOM 1871 O O . LEU A 1 249 ? -2.240 13.738 2.436 1.00 92.00 249 LEU A O 1
ATOM 1875 N N . ARG A 1 250 ? -0.878 13.508 4.201 1.00 92.56 250 ARG A N 1
ATOM 1876 C CA . ARG A 1 250 ? 0.070 14.535 3.744 1.00 92.56 250 ARG A CA 1
ATOM 1877 C C . ARG A 1 250 ? 0.734 14.157 2.407 1.00 92.56 250 ARG A C 1
ATOM 1879 O O . ARG A 1 250 ? 0.746 15.014 1.520 1.00 92.56 250 ARG A O 1
ATOM 1886 N N . PRO A 1 251 ? 1.263 12.930 2.225 1.00 93.25 251 PRO A N 1
ATOM 1887 C CA . PRO A 1 251 ? 1.709 12.450 0.919 1.00 93.25 251 PRO A CA 1
ATOM 1888 C C . PRO A 1 251 ? 0.646 12.578 -0.177 1.00 93.25 251 PRO A C 1
ATOM 1890 O O . PRO A 1 251 ? 0.926 13.143 -1.232 1.00 93.25 251 PRO A O 1
ATOM 1893 N N . SER A 1 252 ? -0.591 12.158 0.102 1.00 93.75 252 SER A N 1
ATOM 1894 C CA . SER A 1 252 ? -1.691 12.193 -0.869 1.00 93.75 252 SER A CA 1
ATOM 1895 C C . SER A 1 252 ? -2.046 13.616 -1.294 1.00 93.75 252 SER A C 1
ATOM 1897 O O . SER A 1 252 ? -2.162 13.894 -2.484 1.00 93.75 252 SER A O 1
ATOM 1899 N N . LEU A 1 253 ? -2.140 14.557 -0.349 1.00 92.38 253 LEU A N 1
ATOM 1900 C CA . LEU A 1 253 ? -2.389 15.967 -0.662 1.00 92.38 253 LEU A CA 1
ATOM 1901 C C . LEU A 1 253 ? -1.251 16.580 -1.487 1.00 92.38 253 LEU A C 1
ATOM 1903 O O . LEU A 1 253 ? -1.506 17.338 -2.422 1.00 92.38 253 LEU A O 1
ATOM 1907 N N . LYS A 1 254 ? 0.007 16.228 -1.192 1.00 91.81 254 LYS A N 1
ATOM 1908 C CA . LYS A 1 254 ? 1.158 16.666 -1.992 1.00 91.81 254 LYS A CA 1
ATOM 1909 C C . LYS A 1 254 ? 1.084 16.117 -3.420 1.00 91.81 254 LYS A C 1
ATOM 1911 O O . LYS A 1 254 ? 1.295 16.881 -4.361 1.00 91.81 254 LYS A O 1
ATOM 1916 N N . HIS A 1 255 ? 0.750 14.837 -3.577 1.00 91.81 255 HIS A N 1
ATOM 1917 C CA . HIS A 1 255 ? 0.583 14.200 -4.881 1.00 91.81 255 HIS A CA 1
ATOM 1918 C C . HIS A 1 255 ? -0.562 14.839 -5.683 1.00 91.81 255 HIS A C 1
ATOM 1920 O O . HIS A 1 255 ? -0.386 15.169 -6.855 1.00 91.81 255 HIS A O 1
ATOM 1926 N N . ILE A 1 256 ? -1.700 15.127 -5.036 1.00 91.88 256 ILE A N 1
ATOM 1927 C CA . ILE A 1 256 ? -2.814 15.868 -5.648 1.00 91.88 256 ILE A CA 1
ATOM 1928 C C . ILE A 1 256 ? -2.325 17.220 -6.170 1.00 91.88 256 ILE A C 1
ATOM 1930 O O . ILE A 1 256 ? -2.517 17.520 -7.343 1.00 91.88 256 ILE A O 1
ATOM 1934 N N . VAL A 1 257 ? -1.642 18.023 -5.349 1.00 90.38 257 VAL A N 1
ATOM 1935 C CA . VAL A 1 257 ? -1.146 19.350 -5.763 1.00 90.38 257 VAL A CA 1
ATOM 1936 C C . VAL A 1 257 ? -0.203 19.265 -6.967 1.00 90.38 257 VAL A C 1
ATOM 1938 O O . VAL A 1 257 ? -0.221 20.148 -7.826 1.00 90.38 257 VAL A O 1
ATOM 1941 N N . GLN A 1 258 ? 0.613 18.213 -7.048 1.00 89.75 258 GLN A N 1
ATOM 1942 C CA . GLN A 1 258 ? 1.526 17.996 -8.169 1.00 89.75 258 GLN A CA 1
ATOM 1943 C C . GLN A 1 258 ? 0.809 17.605 -9.465 1.00 89.75 258 GLN A C 1
ATOM 1945 O O . GLN A 1 258 ? 1.299 17.945 -10.536 1.00 89.75 258 GLN A O 1
ATOM 1950 N N . ARG A 1 259 ? -0.320 16.891 -9.380 1.00 89.44 259 ARG A N 1
ATOM 1951 C CA . ARG A 1 259 ? -0.986 16.273 -10.539 1.00 89.44 259 ARG A CA 1
ATOM 1952 C C . ARG A 1 259 ? -2.237 17.006 -11.005 1.00 89.44 259 ARG A C 1
ATOM 1954 O O . ARG A 1 259 ? -2.581 16.918 -12.176 1.00 89.44 259 ARG A O 1
ATOM 1961 N N . ILE A 1 260 ? -2.903 17.746 -10.119 1.00 89.12 260 ILE A N 1
ATOM 1962 C CA . ILE A 1 260 ? -4.222 18.332 -10.393 1.00 89.12 260 ILE A CA 1
ATOM 1963 C C . ILE A 1 260 ? -4.202 19.370 -11.519 1.00 89.12 260 ILE A C 1
ATOM 1965 O O . ILE A 1 260 ? -5.213 19.561 -12.178 1.00 89.12 260 ILE A O 1
ATOM 1969 N N . LYS A 1 261 ? -3.056 20.017 -11.767 1.00 88.19 261 LYS A N 1
ATOM 1970 C CA . LYS A 1 261 ? -2.904 20.999 -12.854 1.00 88.19 261 LYS A CA 1
ATOM 1971 C C . LYS A 1 261 ? -2.968 20.373 -14.246 1.00 88.19 261 LYS A C 1
ATOM 1973 O O . LYS A 1 261 ? -3.383 21.048 -15.179 1.00 88.19 261 LYS A O 1
ATOM 1978 N N . ASP A 1 262 ? -2.551 19.115 -14.356 1.00 87.81 262 ASP A N 1
ATOM 1979 C CA . ASP A 1 262 ? -2.465 18.380 -15.620 1.00 87.81 262 ASP A CA 1
ATOM 1980 C C . ASP A 1 262 ? -3.630 17.385 -15.781 1.00 87.81 262 ASP A C 1
ATOM 1982 O O . ASP A 1 262 ? -3.656 16.607 -16.733 1.00 87.81 262 ASP A O 1
ATOM 1986 N N . ALA A 1 263 ? -4.567 17.360 -14.828 1.00 89.12 263 ALA A N 1
ATOM 1987 C CA . ALA A 1 263 ? -5.703 16.451 -14.823 1.00 89.12 263 ALA A CA 1
ATOM 1988 C C . ALA A 1 263 ? -6.942 17.117 -15.436 1.00 89.12 263 ALA A C 1
ATOM 1990 O O . ALA A 1 263 ? -7.225 18.284 -15.172 1.00 89.12 263 ALA A O 1
ATOM 1991 N N . ASP A 1 264 ? -7.711 16.351 -16.209 1.00 92.19 264 ASP A N 1
ATOM 1992 C CA . ASP A 1 264 ? -9.082 16.716 -16.561 1.00 92.19 264 ASP A CA 1
ATOM 1993 C C . ASP A 1 264 ? -9.998 16.610 -15.326 1.00 92.19 264 ASP A C 1
ATOM 1995 O O . ASP A 1 264 ? -9.611 16.059 -14.293 1.00 92.19 264 ASP A O 1
ATOM 1999 N N . ASP A 1 265 ? -11.240 17.092 -15.416 1.00 91.12 265 ASP A N 1
ATOM 2000 C CA . ASP A 1 265 ? -12.178 17.075 -14.281 1.00 91.12 265 ASP A CA 1
ATOM 2001 C C . ASP A 1 265 ? -12.375 15.664 -13.700 1.00 91.12 265 ASP A C 1
ATOM 2003 O O . ASP A 1 265 ? -12.467 15.469 -12.483 1.00 91.12 265 ASP A O 1
ATOM 2007 N N . ARG A 1 266 ? -12.396 14.645 -14.570 1.00 91.25 266 ARG A N 1
ATOM 2008 C CA . ARG A 1 266 ? -12.518 13.242 -14.158 1.00 91.25 266 ARG A CA 1
ATOM 2009 C C . ARG A 1 266 ? -11.268 12.772 -13.421 1.00 91.25 266 ARG A C 1
ATOM 2011 O O . ARG A 1 266 ? -11.392 12.123 -12.381 1.00 91.25 266 ARG A O 1
ATOM 2018 N N . GLY A 1 267 ? -10.081 13.091 -13.928 1.00 88.31 267 GLY A N 1
ATOM 2019 C CA . GLY A 1 267 ? -8.802 12.801 -13.293 1.00 88.31 267 GLY A CA 1
ATOM 2020 C C . GLY A 1 267 ? -8.648 13.512 -11.950 1.00 88.31 267 GLY A C 1
ATOM 2021 O O . GLY A 1 267 ? -8.279 12.876 -10.962 1.00 88.31 267 GLY A O 1
ATOM 2022 N N . ALA A 1 268 ? -9.017 14.791 -11.871 1.00 89.19 268 ALA A N 1
ATOM 2023 C CA . ALA A 1 268 ? -9.003 15.565 -10.636 1.00 89.19 268 ALA A CA 1
ATOM 2024 C C . ALA A 1 268 ? -9.924 14.939 -9.579 1.00 89.19 268 ALA A C 1
ATOM 2026 O O . ALA A 1 268 ? -9.512 14.741 -8.433 1.00 89.19 268 ALA A O 1
ATOM 2027 N N . ASN A 1 269 ? -11.135 14.530 -9.972 1.00 90.31 269 ASN A N 1
ATOM 2028 C CA . ASN A 1 269 ? -12.064 13.849 -9.073 1.00 90.31 269 ASN A CA 1
ATOM 2029 C C . ASN A 1 269 ? -11.524 12.486 -8.597 1.00 90.31 269 ASN A C 1
ATOM 2031 O O . ASN A 1 269 ? -11.633 12.157 -7.417 1.00 90.31 269 ASN A O 1
ATOM 2035 N N . ARG A 1 270 ? -10.883 11.707 -9.481 1.00 89.38 270 ARG A N 1
ATOM 2036 C CA . ARG A 1 270 ? -10.247 10.423 -9.121 1.00 89.38 270 ARG A CA 1
ATOM 2037 C C . ARG A 1 270 ? -9.111 10.583 -8.109 1.00 89.38 270 ARG A C 1
ATOM 2039 O O . ARG A 1 270 ? -8.931 9.701 -7.277 1.00 89.38 270 ARG A O 1
ATOM 2046 N N . LEU A 1 271 ? -8.374 11.691 -8.165 1.00 87.94 271 LEU A N 1
ATOM 2047 C CA . LEU A 1 271 ? -7.304 12.000 -7.213 1.00 87.94 271 LEU A CA 1
ATOM 2048 C C . LEU A 1 271 ? -7.856 12.496 -5.868 1.00 87.94 271 LEU A C 1
ATOM 2050 O O . LEU A 1 271 ? -7.397 12.073 -4.811 1.00 87.94 271 LEU A O 1
ATOM 2054 N N . TYR A 1 272 ? -8.841 13.395 -5.901 1.00 90.88 272 TYR A N 1
ATOM 2055 C CA . TYR A 1 272 ? -9.317 14.110 -4.716 1.00 90.88 272 TYR A CA 1
ATOM 2056 C C . TYR A 1 272 ? -10.360 13.333 -3.901 1.00 90.88 272 TYR A C 1
ATOM 2058 O O . TYR A 1 272 ? -10.283 13.287 -2.670 1.00 90.88 272 TYR A O 1
ATOM 2066 N N . ALA A 1 273 ? -11.335 12.703 -4.566 1.00 92.00 273 ALA A N 1
ATOM 2067 C CA . ALA A 1 273 ? -12.488 12.108 -3.893 1.00 92.00 273 ALA A CA 1
ATOM 2068 C C . ALA A 1 273 ? -12.130 10.986 -2.901 1.00 92.00 273 ALA A C 1
ATOM 2070 O O . ALA A 1 273 ? -12.701 10.986 -1.810 1.00 92.00 273 ALA A O 1
ATOM 2071 N N . PRO A 1 274 ? -11.200 10.052 -3.193 1.00 91.56 274 PRO A N 1
ATOM 2072 C CA . PRO A 1 274 ? -10.825 9.021 -2.224 1.00 91.56 274 PRO A CA 1
ATOM 2073 C C . PRO A 1 274 ? -10.227 9.611 -0.940 1.00 91.56 274 PRO A C 1
ATOM 2075 O O . PRO A 1 274 ? -10.594 9.202 0.159 1.00 91.56 274 PRO A O 1
ATOM 2078 N N . VAL A 1 275 ? -9.368 10.629 -1.066 1.00 92.50 275 VAL A N 1
ATOM 2079 C CA . VAL A 1 275 ? -8.749 11.294 0.090 1.00 92.50 275 VAL A CA 1
ATOM 2080 C C . VAL A 1 275 ? -9.811 11.974 0.949 1.00 92.50 275 VAL A C 1
ATOM 2082 O O . VAL A 1 275 ? -9.799 11.828 2.170 1.00 92.50 275 VAL A O 1
ATOM 2085 N N . MET A 1 276 ? -10.773 12.661 0.330 1.00 92.06 276 MET A N 1
ATOM 2086 C CA . MET A 1 276 ? -11.852 13.302 1.085 1.00 92.06 276 MET A CA 1
ATOM 2087 C C . MET A 1 276 ? -12.824 12.307 1.711 1.00 92.06 276 MET A C 1
ATOM 2089 O O . MET A 1 276 ? -13.262 12.543 2.831 1.00 92.06 276 MET A O 1
ATOM 2093 N N . LYS A 1 277 ? -13.100 11.168 1.065 1.00 91.12 277 LYS A N 1
ATOM 2094 C CA . LYS A 1 277 ? -13.882 10.082 1.680 1.00 91.12 277 LYS A CA 1
ATOM 2095 C C . LYS A 1 277 ? -13.213 9.540 2.941 1.00 91.12 277 LYS A C 1
ATOM 2097 O O . LYS A 1 277 ? -13.893 9.293 3.932 1.00 91.12 277 LYS A O 1
ATOM 2102 N N . MET A 1 278 ? -11.887 9.393 2.928 1.00 90.06 278 MET A N 1
ATOM 2103 C CA . MET A 1 278 ? -11.129 9.009 4.121 1.00 90.06 278 MET A CA 1
ATOM 2104 C C . MET A 1 278 ? -11.273 10.061 5.232 1.00 90.06 278 MET A C 1
ATOM 2106 O O . MET A 1 278 ? -11.564 9.705 6.372 1.00 90.06 278 MET A O 1
ATOM 2110 N N . VAL A 1 279 ? -11.123 11.352 4.906 1.00 90.19 279 VAL A N 1
ATOM 2111 C CA . VAL A 1 279 ? -11.304 12.454 5.870 1.00 90.19 279 VAL A CA 1
ATOM 2112 C C . VAL A 1 279 ? -12.714 12.447 6.459 1.00 90.19 279 VAL A C 1
ATOM 2114 O O . VAL A 1 279 ? -12.871 12.473 7.677 1.00 90.19 279 VAL A O 1
ATOM 2117 N N . GLU A 1 280 ? -13.737 12.361 5.610 1.00 89.19 280 GLU A N 1
ATOM 2118 C CA . GLU A 1 280 ? -15.139 12.283 6.020 1.00 89.19 280 GLU A CA 1
ATOM 2119 C C . GLU A 1 280 ? -15.378 11.108 6.977 1.00 89.19 280 GLU A C 1
ATOM 2121 O O . GLU A 1 280 ? -15.998 11.279 8.027 1.00 89.19 280 GLU A O 1
ATOM 2126 N N . GLY A 1 281 ? -14.851 9.926 6.652 1.00 86.19 281 GLY A N 1
ATOM 2127 C CA . GLY A 1 281 ? -14.992 8.731 7.477 1.00 86.19 281 GLY A CA 1
ATOM 2128 C C . GLY A 1 281 ? -14.380 8.882 8.873 1.00 86.19 281 GLY A C 1
ATOM 2129 O O . GLY A 1 281 ? -15.014 8.527 9.869 1.00 86.19 281 GLY A O 1
ATOM 2130 N N . VAL A 1 282 ? -13.186 9.474 8.976 1.00 85.69 282 VAL A N 1
ATOM 2131 C CA . VAL A 1 282 ? -12.553 9.739 10.280 1.00 85.69 282 VAL A CA 1
ATOM 2132 C C . VAL A 1 282 ? -13.351 10.765 11.093 1.00 85.69 282 VAL A C 1
ATOM 2134 O O . VAL A 1 282 ? -13.538 10.574 12.295 1.00 85.69 282 VAL A O 1
ATOM 2137 N N . LEU A 1 283 ? -13.886 11.813 10.455 1.00 86.56 283 LEU A N 1
ATOM 2138 C CA . LEU A 1 283 ? -14.740 12.799 11.130 1.00 86.56 283 LEU A CA 1
ATOM 2139 C C . LEU A 1 283 ? -16.038 12.172 11.656 1.00 86.56 283 LEU A C 1
ATOM 2141 O O . LEU A 1 283 ? -16.448 12.462 12.779 1.00 86.56 283 LEU A O 1
ATOM 2145 N N . LYS A 1 284 ? -16.666 11.272 10.889 1.00 85.06 284 LYS A N 1
ATOM 2146 C CA . LYS A 1 284 ? -17.846 10.526 11.353 1.00 85.06 284 LYS A CA 1
ATOM 2147 C C . LYS A 1 284 ? -17.525 9.669 12.577 1.00 85.06 284 LYS A C 1
ATOM 2149 O O . LYS A 1 284 ? -18.309 9.666 13.522 1.00 85.06 284 LYS A O 1
ATOM 2154 N N . LYS A 1 285 ? -16.371 8.990 12.608 1.00 81.06 285 LYS A N 1
ATOM 2155 C CA . LYS A 1 285 ? -15.939 8.236 13.799 1.00 81.06 285 LYS A CA 1
ATOM 2156 C C . LYS A 1 285 ? -15.700 9.138 15.011 1.00 81.06 285 LYS A C 1
ATOM 2158 O O . LYS A 1 285 ? -16.075 8.753 16.111 1.00 81.06 285 LYS A O 1
ATOM 2163 N N . LEU A 1 286 ? -15.135 10.331 14.810 1.00 83.88 286 LEU A N 1
ATOM 2164 C CA . LEU A 1 286 ? -14.868 11.285 15.890 1.00 83.88 286 LEU A CA 1
ATOM 2165 C C . LEU A 1 286 ? -16.149 11.860 16.513 1.00 83.88 286 LEU A C 1
ATOM 2167 O O . LEU A 1 286 ? -16.230 11.979 17.730 1.00 83.88 286 LEU A O 1
ATOM 2171 N N . PHE A 1 287 ? -17.127 12.244 15.687 1.00 81.75 287 PHE A N 1
ATOM 2172 C CA . PHE A 1 287 ? -18.288 13.017 16.147 1.00 81.75 287 PHE A CA 1
ATOM 2173 C C . PHE A 1 287 ? -19.581 12.211 16.295 1.00 81.75 287 PHE A C 1
ATOM 2175 O O . PHE A 1 287 ? -20.470 12.638 17.026 1.00 81.75 287 PHE A O 1
ATOM 2182 N N . LEU A 1 288 ? -19.723 11.084 15.590 1.00 74.88 288 LEU A N 1
ATOM 2183 C CA . LEU A 1 288 ? -21.002 10.370 15.468 1.00 74.88 288 LEU A CA 1
ATOM 2184 C C . LEU A 1 288 ? -20.980 8.953 16.052 1.00 74.88 288 LEU A C 1
ATOM 2186 O O . LEU A 1 288 ? -22.010 8.286 16.046 1.00 74.88 288 LEU A O 1
ATOM 2190 N N . SER A 1 289 ? -19.830 8.465 16.525 1.00 70.19 289 SER A N 1
ATOM 2191 C CA . SER A 1 289 ? -19.683 7.095 17.030 1.00 70.19 289 SER A CA 1
ATOM 2192 C C . SER A 1 289 ? -19.241 7.099 18.495 1.00 70.19 289 SER A C 1
ATOM 2194 O O . SER A 1 289 ? -18.327 7.831 18.861 1.00 70.19 289 SER A O 1
ATOM 2196 N N . GLN A 1 290 ? -19.842 6.252 19.340 1.00 69.19 290 GLN A N 1
ATOM 2197 C CA . GLN A 1 290 ? -19.265 5.950 20.655 1.00 69.19 290 GLN A CA 1
ATOM 2198 C C . GLN A 1 290 ? -18.005 5.114 20.429 1.00 69.19 290 GLN A C 1
ATOM 2200 O O . GLN A 1 290 ? -18.090 4.010 19.895 1.00 69.19 290 GLN A O 1
ATOM 2205 N N . GLN A 1 291 ? -16.834 5.665 20.738 1.00 73.00 291 GLN A N 1
ATOM 2206 C CA . GLN A 1 291 ? -15.538 5.025 20.506 1.00 73.00 291 GLN A CA 1
ATOM 2207 C C . GLN A 1 291 ? -14.716 5.012 21.795 1.00 73.00 291 GLN A C 1
ATOM 2209 O O . GLN A 1 291 ? -14.886 5.875 22.656 1.00 73.00 291 GLN A O 1
ATOM 2214 N N . GLY A 1 292 ? -13.800 4.049 21.908 1.00 74.69 292 GLY A N 1
ATOM 2215 C CA . GLY A 1 292 ? -12.817 4.026 22.988 1.00 74.69 292 GLY A CA 1
ATOM 2216 C C . GLY A 1 292 ? -11.877 5.236 22.938 1.00 74.69 292 GLY A C 1
ATOM 2217 O O . GLY A 1 292 ? -11.619 5.807 21.874 1.00 74.69 292 GLY A O 1
ATOM 2218 N N . GLU A 1 293 ? -11.323 5.612 24.090 1.00 81.06 293 GLU A N 1
ATOM 2219 C CA . GLU A 1 293 ? -10.463 6.795 24.256 1.00 81.06 293 GLU A CA 1
ATOM 2220 C C . GLU A 1 293 ? -9.269 6.815 23.282 1.00 81.06 293 GLU A C 1
ATOM 2222 O O . GLU A 1 293 ? -8.947 7.852 22.699 1.00 81.06 293 GLU A O 1
ATOM 2227 N N . ALA A 1 294 ? -8.651 5.657 23.023 1.00 80.81 294 ALA A N 1
ATOM 2228 C CA . ALA A 1 294 ? -7.518 5.560 22.103 1.00 80.81 294 ALA A CA 1
ATOM 2229 C C . ALA A 1 294 ? -7.904 5.856 20.642 1.00 80.81 294 ALA A C 1
ATOM 2231 O O . ALA A 1 294 ? -7.117 6.454 19.905 1.00 80.81 294 ALA A O 1
ATOM 2232 N N . VAL A 1 295 ? -9.115 5.473 20.221 1.00 81.12 295 VAL A N 1
ATOM 2233 C CA . VAL A 1 295 ? -9.640 5.790 18.883 1.00 81.12 295 VAL A CA 1
ATOM 2234 C C . VAL A 1 295 ? -9.925 7.281 18.768 1.00 81.12 295 VAL A C 1
ATOM 2236 O O . VAL A 1 295 ? -9.507 7.899 17.792 1.00 81.12 295 VAL A O 1
ATOM 2239 N N . LEU A 1 296 ? -10.558 7.878 19.783 1.00 84.62 296 LEU A N 1
ATOM 2240 C CA . LEU A 1 296 ? -10.809 9.321 19.818 1.00 84.62 296 LEU A CA 1
ATOM 2241 C C . LEU A 1 296 ? -9.501 10.115 19.736 1.00 84.62 296 LEU A C 1
ATOM 2243 O O . LEU A 1 296 ? -9.388 11.027 18.919 1.00 84.62 296 LEU A O 1
ATOM 2247 N N . SER A 1 297 ? -8.486 9.722 20.507 1.00 87.56 297 SER A N 1
ATOM 2248 C CA . SER A 1 297 ? -7.152 10.330 20.461 1.00 87.56 297 SER A CA 1
ATOM 2249 C C . SER A 1 297 ? -6.521 10.246 19.062 1.00 87.56 297 SER A C 1
ATOM 2251 O O . SER A 1 297 ? -6.034 11.250 18.533 1.00 87.56 297 SER A O 1
ATOM 2253 N N . ALA A 1 298 ? -6.602 9.085 18.401 1.00 87.31 298 ALA A N 1
ATOM 2254 C CA . ALA A 1 298 ? -6.110 8.915 17.033 1.00 87.31 298 ALA A CA 1
ATOM 2255 C C . ALA A 1 298 ? -6.885 9.773 16.014 1.00 87.31 298 ALA A C 1
ATOM 2257 O O . ALA A 1 298 ? -6.274 10.416 15.159 1.00 87.31 298 ALA A O 1
ATOM 2258 N N . CYS A 1 299 ? -8.214 9.851 16.124 1.00 87.69 299 CYS A N 1
ATOM 2259 C CA . CYS A 1 299 ? -9.044 10.714 15.281 1.00 87.69 299 CYS A CA 1
ATOM 2260 C C . CYS A 1 299 ? -8.731 12.207 15.483 1.00 87.69 299 CYS A C 1
ATOM 2262 O O . CYS A 1 299 ? -8.685 12.961 14.511 1.00 87.69 299 CYS A O 1
ATOM 2264 N N . ILE A 1 300 ? -8.463 12.639 16.720 1.00 89.88 300 ILE A N 1
ATOM 2265 C CA . ILE A 1 300 ? -8.024 14.011 17.020 1.00 89.88 300 ILE A CA 1
ATOM 2266 C C . ILE A 1 300 ? -6.676 14.293 16.346 1.00 89.88 300 ILE A C 1
ATOM 2268 O O . ILE A 1 300 ? -6.509 15.342 15.722 1.00 89.88 300 ILE A O 1
ATOM 2272 N N . LYS A 1 301 ? -5.729 13.346 16.394 1.00 89.81 301 LYS A N 1
ATOM 2273 C CA . LYS A 1 301 ? -4.446 13.472 15.685 1.00 89.81 301 LYS A CA 1
ATOM 2274 C C . LYS A 1 301 ? -4.598 13.520 14.170 1.00 89.81 301 LYS A C 1
ATOM 2276 O O . LYS A 1 301 ? -3.914 14.309 13.520 1.00 89.81 301 LYS A O 1
ATOM 2281 N N . PHE A 1 302 ? -5.522 12.753 13.601 1.00 89.38 302 PHE A N 1
ATOM 2282 C CA . PHE A 1 302 ? -5.861 12.872 12.185 1.00 89.38 302 PHE A CA 1
ATOM 2283 C C . PHE A 1 302 ? -6.377 14.284 11.856 1.00 89.38 302 PHE A C 1
ATOM 2285 O O . PHE A 1 302 ? -5.906 14.910 10.905 1.00 89.38 302 PHE A O 1
ATOM 2292 N N . LEU A 1 303 ? -7.305 14.815 12.661 1.00 89.94 303 LEU A N 1
ATOM 2293 C CA . LEU A 1 303 ? -7.869 16.153 12.466 1.00 89.94 303 LEU A CA 1
ATOM 2294 C C . LEU A 1 303 ? -6.802 17.251 12.567 1.00 89.94 303 LEU A C 1
ATOM 2296 O O . LEU A 1 303 ? -6.799 18.175 11.754 1.00 89.94 303 LEU A O 1
ATOM 2300 N N . GLU A 1 304 ? -5.859 17.126 13.502 1.00 90.94 304 GLU A N 1
ATOM 2301 C CA . GLU A 1 304 ? -4.695 18.012 13.598 1.00 90.94 304 GLU A CA 1
ATOM 2302 C C . GLU A 1 304 ? -3.927 18.056 12.266 1.00 90.94 304 GLU A C 1
ATOM 2304 O O . GLU A 1 304 ? -3.633 19.136 11.749 1.00 90.94 304 GLU A O 1
ATOM 2309 N N . ILE A 1 305 ? -3.664 16.897 11.649 1.00 89.62 305 ILE A N 1
ATOM 2310 C CA . ILE A 1 305 ? -2.970 16.821 10.354 1.00 89.62 305 ILE A CA 1
ATOM 2311 C C . ILE A 1 305 ? -3.798 17.482 9.245 1.00 89.62 305 ILE A C 1
ATOM 2313 O O . ILE A 1 305 ? -3.225 18.225 8.446 1.00 89.62 305 ILE A O 1
ATOM 2317 N N . VAL A 1 306 ? -5.115 17.250 9.193 1.00 89.56 306 VAL A N 1
ATOM 2318 C CA . VAL A 1 306 ? -6.014 17.896 8.216 1.00 89.56 306 VAL A CA 1
ATOM 2319 C C . VAL A 1 306 ? -5.937 19.414 8.347 1.00 89.56 306 VAL A C 1
ATOM 2321 O O . VAL A 1 306 ? -5.677 20.102 7.359 1.00 89.56 306 VAL A O 1
ATOM 2324 N N . ILE A 1 307 ? -6.097 19.940 9.565 1.00 90.12 307 ILE A N 1
ATOM 2325 C CA . ILE A 1 307 ? -6.047 21.380 9.834 1.00 90.12 307 ILE A CA 1
ATOM 2326 C C . ILE A 1 307 ? -4.689 21.941 9.417 1.00 90.12 307 ILE A C 1
ATOM 2328 O O . ILE A 1 307 ? -4.643 22.940 8.704 1.00 90.12 307 ILE A O 1
ATOM 2332 N N . LEU A 1 308 ? -3.583 21.288 9.780 1.00 88.88 308 LEU A N 1
ATOM 2333 C CA . LEU A 1 308 ? -2.238 21.735 9.408 1.00 88.88 308 LEU A CA 1
ATOM 2334 C C . LEU A 1 308 ? -1.992 21.714 7.895 1.00 88.88 308 LEU A C 1
ATOM 2336 O O . LEU A 1 308 ? -1.289 22.584 7.385 1.00 88.88 308 LEU A O 1
ATOM 2340 N N . CYS A 1 309 ? -2.541 20.736 7.171 1.00 86.81 309 CYS A N 1
ATOM 2341 C CA . CYS A 1 309 ? -2.379 20.648 5.719 1.00 86.81 309 CYS A CA 1
ATOM 2342 C C . CYS A 1 309 ? -3.257 21.659 4.965 1.00 86.81 309 CYS A C 1
ATOM 2344 O O . CYS A 1 309 ? -2.865 22.113 3.892 1.00 86.81 309 CYS A O 1
ATOM 2346 N N . CYS A 1 310 ? -4.415 22.021 5.522 1.00 84.75 310 CYS A N 1
ATOM 2347 C CA . CYS A 1 310 ? -5.361 22.966 4.922 1.00 84.75 310 CYS A CA 1
ATOM 2348 C C . CYS A 1 310 ? -5.177 24.414 5.407 1.00 84.75 310 CYS A C 1
ATOM 2350 O O . CYS A 1 310 ? -5.753 25.338 4.833 1.00 84.75 310 CYS A O 1
ATOM 2352 N N . SER A 1 311 ? -4.371 24.635 6.444 1.00 85.38 311 SER A N 1
ATOM 2353 C CA . SER A 1 311 ? -4.064 25.971 6.950 1.00 85.38 311 SER A CA 1
ATOM 2354 C C . SER A 1 311 ? -2.903 26.586 6.181 1.00 85.38 311 SER A C 1
ATOM 2356 O O . SER A 1 311 ? -1.891 25.940 5.897 1.00 85.38 311 SER A O 1
ATOM 2358 N N . ARG A 1 312 ? -3.000 27.886 5.888 1.00 76.88 312 ARG A N 1
ATOM 2359 C CA . ARG A 1 312 ? -1.819 28.645 5.471 1.00 76.88 312 ARG A CA 1
ATOM 2360 C C . ARG A 1 312 ? -0.838 28.648 6.635 1.00 76.88 312 ARG A C 1
ATOM 2362 O O . ARG A 1 312 ? -1.202 29.049 7.738 1.00 76.88 312 ARG A O 1
ATOM 2369 N N . LYS A 1 313 ? 0.414 28.252 6.387 1.00 72.44 313 LYS A N 1
ATOM 2370 C CA . LYS A 1 313 ? 1.488 28.565 7.334 1.00 72.44 313 LYS A CA 1
ATOM 2371 C C . LYS A 1 313 ? 1.469 30.081 7.549 1.00 72.44 313 LYS A C 1
ATOM 2373 O O . LYS A 1 313 ? 1.488 30.799 6.541 1.00 72.44 313 LYS A O 1
ATOM 2378 N N . PRO A 1 314 ? 1.428 30.574 8.798 1.00 55.06 314 PRO A N 1
ATOM 2379 C CA . PRO A 1 314 ? 1.678 31.980 9.043 1.00 55.06 314 PRO A CA 1
ATOM 2380 C C . PRO A 1 314 ? 3.004 32.320 8.360 1.00 55.06 314 PRO A C 1
ATOM 2382 O O . PRO A 1 314 ? 4.009 31.635 8.568 1.00 55.06 314 PRO A O 1
ATOM 2385 N N . GLN A 1 315 ? 3.011 33.325 7.485 1.00 49.88 315 GLN A N 1
ATOM 2386 C CA . GLN A 1 315 ? 4.253 33.921 6.998 1.00 49.88 315 GLN A CA 1
ATOM 2387 C C . GLN A 1 315 ? 4.893 34.684 8.164 1.00 49.88 315 GLN A C 1
ATOM 2389 O O . GLN A 1 315 ? 4.926 35.910 8.179 1.00 49.88 315 GLN A O 1
ATOM 2394 N N . GLU A 1 316 ? 5.379 33.978 9.177 1.00 48.16 316 GLU A N 1
ATOM 2395 C CA . GLU A 1 316 ? 6.077 34.606 10.285 1.00 48.16 316 GLU A CA 1
ATOM 2396 C C . GLU A 1 316 ? 7.578 34.691 9.970 1.00 48.16 316 GLU A C 1
ATOM 2398 O O . GLU A 1 316 ? 8.313 33.711 9.892 1.00 48.16 316 GLU A O 1
ATOM 2403 N N . ALA A 1 317 ? 8.005 35.937 9.747 1.00 45.81 317 ALA A N 1
ATOM 2404 C CA . ALA A 1 317 ? 9.330 36.478 10.055 1.00 45.81 317 ALA A CA 1
ATOM 2405 C C . ALA A 1 317 ? 10.567 36.117 9.199 1.00 45.81 317 ALA A C 1
ATOM 2407 O O . ALA A 1 317 ? 11.651 36.593 9.526 1.00 45.81 317 ALA A O 1
ATOM 2408 N N . ALA A 1 318 ? 10.467 35.417 8.064 1.00 42.31 318 ALA A N 1
ATOM 2409 C CA . ALA A 1 318 ? 11.616 35.310 7.136 1.00 42.31 318 ALA A CA 1
ATOM 2410 C C . ALA A 1 318 ? 11.704 36.474 6.122 1.00 42.31 318 ALA A C 1
ATOM 2412 O O . ALA A 1 318 ? 12.790 36.838 5.672 1.00 42.31 318 ALA A O 1
ATOM 2413 N N . ALA A 1 319 ? 10.573 37.107 5.789 1.00 46.19 319 ALA A N 1
ATOM 2414 C CA . ALA A 1 319 ? 10.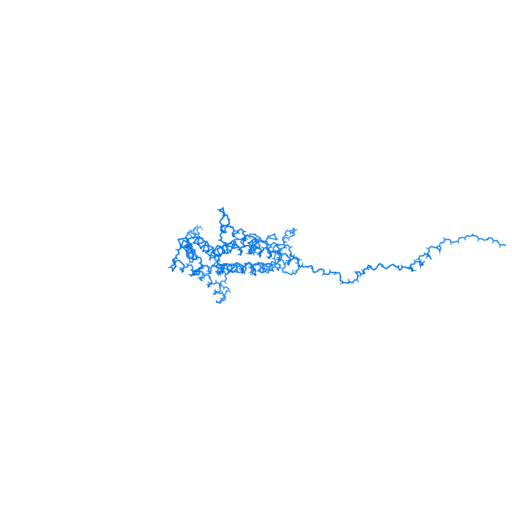518 38.172 4.782 1.00 46.19 319 ALA A CA 1
ATOM 2415 C C . ALA A 1 319 ? 10.964 39.556 5.300 1.00 46.19 319 ALA A C 1
ATOM 2417 O O . ALA A 1 319 ? 11.287 40.425 4.499 1.00 46.19 319 ALA A O 1
ATOM 2418 N N . ARG A 1 320 ? 11.050 39.770 6.623 1.00 47.22 320 ARG A N 1
ATOM 2419 C CA . ARG A 1 320 ? 11.505 41.056 7.193 1.00 47.22 320 ARG A CA 1
ATOM 2420 C C . ARG A 1 320 ? 13.032 41.214 7.280 1.00 47.22 320 ARG A C 1
ATOM 2422 O O . ARG A 1 320 ? 13.486 42.308 7.580 1.00 47.22 320 ARG A O 1
ATOM 2429 N N . ARG A 1 321 ? 13.833 40.177 6.990 1.00 48.16 321 ARG A N 1
ATOM 2430 C CA . ARG A 1 321 ? 15.315 40.259 7.010 1.00 48.16 321 ARG A CA 1
ATOM 2431 C C . ARG A 1 321 ? 15.983 40.406 5.636 1.00 48.16 321 ARG A C 1
ATOM 2433 O O . ARG A 1 321 ? 17.200 40.499 5.577 1.00 48.16 321 ARG A O 1
ATOM 2440 N N . ARG A 1 322 ? 15.226 40.453 4.533 1.00 47.31 322 ARG A N 1
ATOM 2441 C CA . ARG A 1 322 ? 15.765 40.695 3.173 1.00 47.31 322 ARG A CA 1
ATOM 2442 C C . ARG A 1 322 ? 15.412 42.080 2.614 1.00 47.31 322 ARG A C 1
ATOM 2444 O O . ARG A 1 322 ? 15.296 42.244 1.408 1.00 47.31 322 ARG A O 1
ATOM 2451 N N . GLY A 1 323 ? 15.210 43.057 3.496 1.00 49.22 323 GLY A N 1
ATOM 2452 C CA . GLY A 1 323 ? 14.857 44.435 3.137 1.00 49.22 323 GLY A CA 1
ATOM 2453 C C . GLY A 1 323 ? 15.707 45.499 3.829 1.00 49.22 323 GLY A C 1
ATOM 2454 O O . GLY A 1 323 ? 15.246 46.624 3.971 1.00 49.22 323 GLY A O 1
ATOM 2455 N N . GLN A 1 324 ? 16.904 45.143 4.296 1.00 42.03 324 GLN A N 1
ATOM 2456 C CA . GLN A 1 324 ? 17.944 46.083 4.713 1.00 42.03 324 GLN A CA 1
ATOM 2457 C C . GLN A 1 324 ? 19.290 45.483 4.312 1.00 42.03 324 GLN A C 1
ATOM 2459 O O . GLN A 1 324 ? 19.790 44.592 4.995 1.00 42.03 324 GLN A O 1
ATOM 2464 N N . ASN A 1 325 ? 19.753 45.878 3.127 1.00 38.44 325 ASN A N 1
ATOM 2465 C CA . ASN A 1 325 ? 21.143 46.091 2.716 1.00 38.44 325 ASN A CA 1
ATOM 2466 C C . ASN A 1 325 ? 21.117 46.594 1.274 1.00 38.44 325 ASN A C 1
ATOM 2468 O O . ASN A 1 325 ? 20.610 45.841 0.413 1.00 38.44 325 ASN A O 1
#

Secondary structure (DSSP, 8-state):
----------SSSSSSSSS---------------SS---------HHHHHHHHHHHHHHHHHHHHHH--SS-SSSSS-HHHHHHHHTHHHHHIIIIIHHHHHHHT----STTTHHHHHHHHHIIIIIIIIHHHHHHHHHH-S-HHHHHHHHHHHHHHHHHTTSTTSTT--S--STTSSTTS--S------PPPHHHHHHHHHHHHHHHHHHHHHHHHHHHHTTSTTTT-SSHHHHHHHHHHHHHHHHTHHHHHHHHHHHGGG--HHHHHHHHHHHHHHHHHHHHHHHHS---HHHHHHHHHHHHHHHHHHSPPP--SSGGGSS--

Sequence (325 aa):
MSFSRGEALDDSLAALQQQDENLSDDDNAQPDLDGEEAIAVDQEDPLLLAIDDLEGRVVSALDEVKLHPGVRTSAETNVHEELGTLLRPVLEVAAHTGPSIARTYYRGVGSDGVDSAADDVYERTVSDLVLPVLLEMAQSDMIPAKRASSLEFFRHLWQEWHKAGSWLDSTTSGSGTGPHGAGGSSGGGTTVPRHLLKRRKDKRLAREGELLRYWVQASIACTLPGVFTSENAESATASRGIIAASASLRPSLKHIVQRIKDADDRGANRLYAPVMKMVEGVLKKLFLSQQGEAVLSACIKFLEIVILCCSRKPQEAAARRRGQN